Protein AF-0000000087183066 (afdb_homodimer)

Nearest PDB structures (foldseek):
  7ov3-assembly1_A  TM=9.290E-01  e=7.320E-11  Sus scrofa
  1qfc-assembly1_A  TM=9.193E-01  e=7.607E-10  Rattus norvegicus
  1qhw-assembly1_A  TM=8.938E-01  e=4.432E-10  Rattus norvegicus
  2bq8-assembly1_X  TM=8.825E-01  e=1.230E-09  Homo sapiens
  3tgh-assembly1_A  TM=9.010E-01  e=2.065E-08  Plasmodium falciparum 3D7

InterPro domains:
  IPR004843 Calcineurin-like, phosphoesterase domain [PF00149] (3-48)
  IPR029052 Metallo-dependent phosphatase-like [G3DSA:3.60.21.10] (1-125)
  IPR029052 Metallo-dependent phosphatase-like [SSF56300] (3-120)
  IPR051558 Metallophosphoesterase Purple Acid Phosphatase [PTHR10161] (2-122)

Solvent-accessible surface area (backbone atoms only — not comparable to full-atom values): 13945 Å² total; per-residue (Å²): 129,75,80,72,38,76,47,79,46,56,66,42,48,73,42,52,49,84,74,28,51,30,65,68,39,48,70,62,44,44,59,52,40,58,73,66,61,33,43,33,41,37,22,24,76,46,35,23,33,35,32,33,46,48,92,88,50,80,33,34,38,37,32,51,16,5,75,54,76,37,56,79,75,67,64,52,82,83,41,93,46,54,75,43,76,41,65,35,41,25,45,70,48,78,46,79,56,83,35,38,35,43,36,39,33,27,35,74,85,65,45,80,74,46,76,49,77,47,76,51,78,62,78,65,83,118,128,75,80,72,40,75,46,79,46,56,66,43,48,71,43,52,50,81,75,29,51,30,65,70,38,49,70,61,43,44,58,52,40,59,75,65,61,33,42,32,41,37,23,25,76,45,33,23,34,36,33,33,47,47,91,86,51,80,32,34,37,36,30,52,16,4,76,55,75,38,57,79,76,66,64,52,82,85,40,94,46,52,76,43,76,40,68,33,41,27,45,69,47,78,47,79,54,82,35,38,34,42,37,38,33,26,36,75,84,65,46,81,74,46,77,49,76,46,77,51,79,63,77,66,83,117

pLDDT: mean 84.06, std 14.86, range [28.38, 97.19]

Sequence (252 aa):
MANWKIVVGHHTVRSIGHHGDTTELVMQLLPLLEEHNVDMYINGHDHCLEHITSTSSNIQFLTSGGGSKAWKGNIGKFLDPVKFYYDGQGFMSVELKQAEAKIVFYDIFGKVLHNFDLSKEPYSNLMANWKIVVGHHTVRSIGHHGDTTELVMQLLPLLEEHNVDMYINGHDHCLEHITSTSSNIQFLTSGGGSKAWKGNIGKFLDPVKFYYDGQGFMSVELKQAEAKIVFYDIFGKVLHNFDLSKEPYSNL

Organism: NCBI:txid176857

Structure (mmCIF, N/CA/C/O backbone):
data_AF-0000000087183066-model_v1
#
loop_
_entity.id
_entity.type
_entity.pdbx_description
1 polymer 'Calcineurin-like phosphoesterase domain-containing protein'
#
loop_
_atom_site.group_PDB
_atom_site.id
_atom_site.type_symbol
_atom_site.label_atom_id
_atom_site.label_alt_id
_atom_site.label_comp_id
_atom_site.label_asym_id
_atom_site.label_entity_id
_atom_site.label_seq_id
_atom_site.pdbx_PDB_ins_code
_atom_site.Cartn_x
_atom_site.Cartn_y
_atom_site.Cartn_z
_atom_site.occupancy
_atom_site.B_iso_or_equiv
_atom_site.auth_seq_id
_atom_site.auth_comp_id
_atom_site.auth_asym_id
_atom_site.auth_atom_id
_atom_site.pdbx_PDB_model_num
ATOM 1 N N . MET A 1 1 ? 16.344 3.652 -14.555 1 53.81 1 MET A N 1
ATOM 2 C CA . MET A 1 1 ? 15.219 2.746 -14.367 1 53.81 1 MET A CA 1
ATOM 3 C C . MET A 1 1 ? 15.102 2.316 -12.914 1 53.81 1 MET A C 1
ATOM 5 O O . MET A 1 1 ? 16.109 2.244 -12.195 1 53.81 1 MET A O 1
ATOM 9 N N . ALA A 1 2 ? 13.906 2.299 -12.508 1 69.88 2 ALA A N 1
ATOM 10 C CA . ALA A 1 2 ? 13.742 1.916 -11.109 1 69.88 2 ALA A CA 1
ATOM 11 C C . ALA A 1 2 ? 14.117 0.454 -10.891 1 69.88 2 ALA A C 1
ATOM 13 O O . ALA A 1 2 ? 13.82 -0.402 -11.727 1 69.88 2 ALA A O 1
ATOM 14 N N . ASN A 1 3 ? 14.961 0.195 -9.898 1 83.12 3 ASN A N 1
ATOM 15 C CA . ASN A 1 3 ? 15.352 -1.175 -9.578 1 83.12 3 ASN A CA 1
ATOM 16 C C . ASN A 1 3 ? 14.133 -2.031 -9.227 1 83.12 3 ASN A C 1
ATOM 18 O O . ASN A 1 3 ? 14.055 -3.195 -9.625 1 83.12 3 ASN A O 1
ATOM 22 N N . TRP A 1 4 ? 13.18 -1.41 -8.586 1 93.56 4 TRP A N 1
ATOM 23 C CA . TRP A 1 4 ? 11.969 -2.107 -8.172 1 93.56 4 TRP A CA 1
ATOM 24 C C . TRP A 1 4 ? 10.727 -1.347 -8.609 1 93.56 4 TRP A C 1
ATOM 26 O O . TRP A 1 4 ? 10.609 -0.141 -8.383 1 93.56 4 TRP A O 1
ATOM 36 N N . LYS A 1 5 ? 9.883 -2.059 -9.312 1 94.94 5 LYS A N 1
ATOM 37 C CA . LYS A 1 5 ? 8.57 -1.536 -9.688 1 94.94 5 LYS A CA 1
ATOM 38 C C . LYS A 1 5 ? 7.457 -2.252 -8.938 1 94.94 5 LYS A C 1
ATOM 40 O O . LYS A 1 5 ? 7.242 -3.451 -9.125 1 94.94 5 LYS A O 1
ATOM 45 N N . ILE A 1 6 ? 6.758 -1.438 -8.109 1 95.94 6 ILE A N 1
ATOM 46 C CA . ILE A 1 6 ? 5.73 -2.002 -7.238 1 95.94 6 ILE A CA 1
ATOM 47 C C . ILE A 1 6 ? 4.41 -1.268 -7.461 1 95.94 6 ILE A C 1
ATOM 49 O O . ILE A 1 6 ? 4.375 -0.036 -7.508 1 95.94 6 ILE A O 1
ATOM 53 N N . VAL A 1 7 ? 3.381 -2.01 -7.695 1 95.19 7 VAL A N 1
ATOM 54 C CA . VAL A 1 7 ? 2.033 -1.457 -7.785 1 95.19 7 VAL A CA 1
ATOM 55 C C . VAL A 1 7 ? 1.205 -1.915 -6.586 1 95.19 7 VAL A C 1
ATOM 57 O O . VAL A 1 7 ? 1.199 -3.1 -6.242 1 95.19 7 VAL A O 1
ATOM 60 N N . VAL A 1 8 ? 0.563 -0.951 -5.914 1 93.69 8 VAL A N 1
ATOM 61 C CA . VAL A 1 8 ? -0.289 -1.25 -4.766 1 93.69 8 VAL A CA 1
ATOM 62 C C . VAL A 1 8 ? -1.74 -0.914 -5.098 1 93.69 8 VAL A C 1
ATOM 64 O O . VAL A 1 8 ? -2.041 0.196 -5.547 1 93.69 8 VAL A O 1
ATOM 67 N N . GLY A 1 9 ? -2.615 -1.835 -4.945 1 89.94 9 GLY A N 1
ATOM 68 C CA . GLY A 1 9 ? -4.039 -1.658 -5.18 1 89.94 9 GLY A CA 1
ATOM 69 C C . GLY A 1 9 ? -4.902 -2.279 -4.098 1 89.94 9 GLY A C 1
ATOM 70 O O . GLY A 1 9 ? -4.402 -2.998 -3.232 1 89.94 9 GLY A O 1
ATOM 71 N N . HIS A 1 10 ? -6.191 -1.966 -4.191 1 85.69 10 HIS A N 1
ATOM 72 C CA . HIS A 1 10 ? -7.109 -2.494 -3.188 1 85.69 10 HIS A CA 1
ATOM 73 C C . HIS A 1 10 ? -7.535 -3.918 -3.525 1 85.69 10 HIS A C 1
ATOM 75 O O . HIS A 1 10 ? -7.406 -4.824 -2.697 1 85.69 10 HIS A O 1
ATOM 81 N N . HIS A 1 11 ? -8 -4.098 -4.75 1 87.62 11 HIS A N 1
ATOM 82 C CA . HIS A 1 11 ? -8.531 -5.395 -5.156 1 87.62 11 HIS A CA 1
ATOM 83 C C . HIS A 1 11 ? -7.414 -6.324 -5.621 1 87.62 11 HIS A C 1
ATOM 85 O O . HIS A 1 11 ? -6.398 -5.867 -6.148 1 87.62 11 HIS A O 1
ATOM 91 N N . THR A 1 12 ? -7.742 -7.594 -5.465 1 89.31 12 THR A N 1
ATOM 92 C CA . THR A 1 12 ? -6.781 -8.594 -5.914 1 89.31 12 THR A CA 1
ATOM 93 C C . THR A 1 12 ? -6.863 -8.781 -7.426 1 89.31 12 THR A C 1
ATOM 95 O O . THR A 1 12 ? -7.953 -8.805 -7.996 1 89.31 12 THR A O 1
ATOM 98 N N . VAL A 1 13 ? -5.668 -8.852 -8.023 1 90.31 13 VAL A N 1
ATOM 99 C CA . VAL A 1 13 ? -5.648 -9.328 -9.398 1 90.31 13 VAL A CA 1
ATOM 100 C C . VAL A 1 13 ? -5.832 -10.844 -9.422 1 90.31 13 VAL A C 1
ATOM 102 O O . VAL A 1 13 ? -6.773 -11.359 -10.031 1 90.31 13 VAL A O 1
ATOM 105 N N . ARG A 1 14 ? -4.977 -11.5 -8.75 1 87.62 14 ARG A N 1
ATOM 106 C CA . ARG A 1 14 ? -5.051 -12.945 -8.555 1 87.62 14 ARG A CA 1
ATOM 107 C C . ARG A 1 14 ? -5.285 -13.297 -7.09 1 87.62 14 ARG A C 1
ATOM 109 O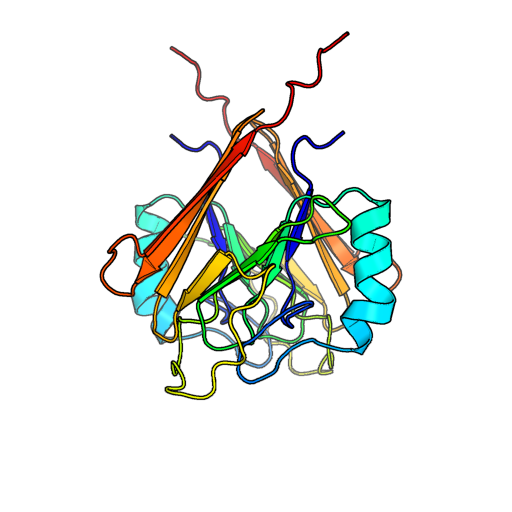 O . ARG A 1 14 ? -4.656 -12.719 -6.199 1 87.62 14 ARG A O 1
ATOM 116 N N . SER A 1 15 ? -6.164 -14.242 -6.867 1 87.06 15 SER A N 1
ATOM 117 C CA . SER A 1 15 ? -6.418 -14.695 -5.504 1 87.06 15 SER A CA 1
ATOM 118 C C . SER A 1 15 ? -7.141 -16.047 -5.496 1 87.06 15 SER A C 1
ATOM 120 O O . SER A 1 15 ? -7.984 -16.297 -6.355 1 87.06 15 SER A O 1
ATOM 122 N N . ILE A 1 16 ? -6.734 -16.828 -4.551 1 85 16 ILE A N 1
ATOM 123 C CA . ILE A 1 16 ? -7.492 -18.047 -4.344 1 85 16 ILE A CA 1
ATOM 124 C C . ILE A 1 16 ? -8.398 -17.906 -3.127 1 85 16 ILE A C 1
ATOM 126 O O . ILE A 1 16 ? -8.984 -18.875 -2.658 1 85 16 ILE A O 1
ATOM 130 N N . GLY A 1 17 ? -8.344 -16.734 -2.607 1 82.5 17 GLY A N 1
ATOM 131 C CA . GLY A 1 17 ? -9.211 -16.469 -1.474 1 82.5 17 GLY A CA 1
ATOM 132 C C . GLY A 1 17 ? -10.68 -16.375 -1.853 1 82.5 17 GLY A C 1
ATOM 133 O O . GLY A 1 17 ? -11.062 -16.766 -2.961 1 82.5 17 GLY A O 1
ATOM 134 N N . HIS A 1 18 ? -11.5 -15.898 -0.922 1 80 18 HIS A N 1
ATOM 135 C CA . HIS A 1 18 ? -12.953 -15.875 -1.051 1 80 18 HIS A CA 1
ATOM 136 C C . HIS A 1 18 ? -13.383 -15.094 -2.289 1 80 18 HIS A C 1
ATOM 138 O O . HIS A 1 18 ? -14.312 -15.5 -2.996 1 80 18 HIS A O 1
ATOM 144 N N . HIS A 1 19 ? -12.711 -14.031 -2.611 1 82.56 19 HIS A N 1
ATOM 145 C CA . HIS A 1 19 ? -13.109 -13.164 -3.711 1 82.56 19 HIS A CA 1
ATOM 146 C C . HIS A 1 19 ? -12.57 -13.664 -5.043 1 82.56 19 HIS A C 1
ATOM 148 O O . HIS A 1 19 ? -13.148 -13.391 -6.098 1 82.56 19 HIS A O 1
ATOM 154 N N . GLY A 1 20 ? -11.453 -14.375 -4.918 1 83.5 20 GLY A N 1
ATOM 155 C CA . GLY A 1 20 ? -10.852 -14.883 -6.141 1 83.5 20 GLY A CA 1
ATOM 156 C C . GLY A 1 20 ? -10.242 -13.789 -7 1 83.5 20 GLY A C 1
ATOM 157 O O . GLY A 1 20 ? -9.953 -12.695 -6.508 1 83.5 20 GLY A O 1
ATOM 158 N N . ASP A 1 21 ? -10.078 -14.156 -8.266 1 87.94 21 ASP A N 1
ATOM 159 C CA . ASP A 1 21 ? -9.516 -13.203 -9.219 1 87.94 21 ASP A CA 1
ATOM 160 C C . ASP A 1 21 ? -10.516 -12.078 -9.523 1 87.94 21 ASP A C 1
ATOM 162 O O . ASP A 1 21 ? -11.727 -12.312 -9.555 1 87.94 21 ASP A O 1
ATOM 166 N N . THR A 1 22 ? -9.984 -10.93 -9.695 1 90.5 22 THR A N 1
ATOM 167 C CA . THR A 1 22 ? -10.805 -9.852 -10.227 1 90.5 22 THR A CA 1
ATOM 168 C C . THR A 1 22 ? -10.711 -9.805 -11.75 1 90.5 22 THR A C 1
ATOM 170 O O . THR A 1 22 ? -9.719 -9.336 -12.305 1 90.5 22 THR A O 1
ATOM 173 N N . THR A 1 23 ? -11.766 -10.18 -12.352 1 91.19 23 THR A N 1
ATOM 174 C CA . THR A 1 23 ? -11.773 -10.414 -13.797 1 91.19 23 THR A CA 1
ATOM 175 C C . THR A 1 23 ? -11.344 -9.156 -14.547 1 91.19 23 THR A C 1
ATOM 177 O O . THR A 1 23 ? -10.539 -9.227 -15.477 1 91.19 23 THR A O 1
ATOM 180 N N . GLU A 1 24 ? -11.883 -8.031 -14.188 1 92.44 24 GLU A N 1
ATOM 181 C CA . GLU A 1 24 ? -11.562 -6.781 -14.867 1 92.44 24 GLU A CA 1
ATOM 182 C C . GLU A 1 24 ? -10.078 -6.445 -14.742 1 92.44 24 GLU A C 1
ATOM 184 O O . GLU A 1 24 ? -9.477 -5.926 -15.68 1 92.44 24 GLU A O 1
ATOM 189 N N . LEU A 1 25 ? -9.531 -6.746 -13.609 1 92.06 25 LEU A N 1
ATOM 190 C CA . LEU A 1 25 ? -8.117 -6.457 -13.398 1 92.06 25 LEU A CA 1
ATOM 191 C C . LEU A 1 25 ? -7.238 -7.438 -14.172 1 92.06 25 LEU A C 1
ATOM 193 O O . LEU A 1 25 ? -6.199 -7.055 -14.719 1 92.06 25 LEU A O 1
ATOM 197 N N . VAL A 1 26 ? -7.652 -8.625 -14.219 1 91.62 26 VAL A N 1
ATOM 198 C CA . VAL A 1 26 ? -6.918 -9.625 -14.984 1 91.62 26 VAL A CA 1
ATOM 199 C C . VAL A 1 26 ? -6.887 -9.227 -16.453 1 91.62 26 VAL A C 1
ATOM 201 O O . VAL A 1 26 ? -5.844 -9.328 -17.109 1 91.62 26 VAL A O 1
ATOM 204 N N . MET A 1 27 ? -7.938 -8.703 -16.922 1 93.25 27 MET A N 1
ATOM 205 C CA . MET A 1 27 ? -8.07 -8.414 -18.344 1 93.25 27 MET A CA 1
ATOM 206 C C . MET A 1 27 ? -7.406 -7.082 -18.703 1 93.25 27 MET A C 1
ATOM 208 O O . MET A 1 27 ? -6.809 -6.941 -19.766 1 93.25 27 MET A O 1
ATOM 212 N N . GLN A 1 28 ? -7.512 -6.16 -17.781 1 93.75 28 GLN A N 1
ATOM 213 C CA . GLN A 1 28 ? -7.137 -4.805 -18.172 1 93.75 28 GLN A CA 1
ATOM 214 C C . GLN A 1 28 ? -5.828 -4.387 -17.516 1 93.75 28 GLN A C 1
ATOM 216 O O . GLN A 1 28 ? -5.023 -3.676 -18.109 1 93.75 28 GLN A O 1
ATOM 221 N N . LEU A 1 29 ? -5.613 -4.844 -16.344 1 92.94 29 LEU A N 1
ATOM 222 C CA . LEU A 1 29 ? -4.461 -4.355 -15.594 1 92.94 29 LEU A CA 1
ATOM 223 C C . LEU A 1 29 ? -3.279 -5.309 -15.734 1 92.94 29 LEU A C 1
ATOM 225 O O . LEU A 1 29 ? -2.139 -4.867 -15.891 1 92.94 29 LEU A O 1
ATOM 229 N N . LEU A 1 30 ? -3.551 -6.578 -15.703 1 93.69 30 LEU A N 1
ATOM 230 C CA . LEU A 1 30 ? -2.48 -7.57 -15.703 1 93.69 30 LEU A CA 1
ATOM 231 C C . LEU A 1 30 ? -1.591 -7.41 -16.922 1 93.69 30 LEU A C 1
ATOM 233 O O . LEU A 1 30 ? -0.364 -7.375 -16.812 1 93.69 30 LEU A O 1
ATOM 237 N N . PRO A 1 31 ? -2.139 -7.258 -18.125 1 94.62 31 PRO A N 1
ATOM 238 C CA . PRO A 1 31 ? -1.274 -7.074 -19.297 1 94.62 31 PRO A CA 1
ATOM 239 C C . PRO A 1 31 ? -0.383 -5.84 -19.188 1 94.62 31 PRO A C 1
ATOM 241 O O . PRO A 1 31 ? 0.754 -5.852 -19.656 1 94.62 31 PRO A O 1
ATOM 244 N N . LEU A 1 32 ? -0.863 -4.797 -18.547 1 94.5 32 LEU A N 1
ATOM 245 C CA . LEU A 1 32 ? -0.08 -3.584 -18.359 1 94.5 32 LEU A CA 1
ATOM 246 C C . LEU A 1 32 ? 1.051 -3.82 -17.359 1 94.5 32 LEU A C 1
ATOM 248 O O . LEU A 1 32 ? 2.17 -3.342 -17.547 1 94.5 32 LEU A O 1
ATOM 252 N N . LEU A 1 33 ? 0.729 -4.52 -16.312 1 94.62 33 LEU A N 1
ATOM 253 C CA . LEU A 1 33 ? 1.752 -4.848 -15.328 1 94.62 33 LEU A CA 1
ATOM 254 C C . LEU A 1 33 ? 2.885 -5.645 -15.961 1 94.62 33 LEU A C 1
ATOM 256 O O . LEU A 1 33 ? 4.059 -5.387 -15.688 1 94.62 33 LEU A O 1
ATOM 260 N N . GLU A 1 34 ? 2.525 -6.578 -16.797 1 93.25 34 GLU A N 1
ATOM 261 C CA . GLU A 1 34 ? 3.51 -7.422 -17.469 1 93.25 34 GLU A CA 1
ATOM 262 C C . GLU A 1 34 ? 4.336 -6.621 -18.469 1 93.25 34 GLU A C 1
ATOM 264 O O . GLU A 1 34 ? 5.559 -6.75 -18.531 1 93.25 34 GLU A O 1
ATOM 269 N N . GLU A 1 35 ? 3.682 -5.816 -19.219 1 93.69 35 GLU A N 1
ATOM 270 C CA . GLU A 1 35 ? 4.344 -4.996 -20.219 1 93.69 35 GLU A CA 1
ATOM 271 C C . GLU A 1 35 ? 5.379 -4.07 -19.594 1 93.69 35 GLU A C 1
ATOM 273 O O . GLU A 1 35 ? 6.43 -3.811 -20.188 1 93.69 35 GLU A O 1
ATOM 278 N N . HIS A 1 36 ? 5.102 -3.643 -18.406 1 94.31 36 HIS A N 1
ATOM 279 C CA . HIS A 1 36 ? 5.98 -2.66 -17.781 1 94.31 36 HIS A CA 1
ATOM 280 C C . HIS A 1 36 ? 6.902 -3.316 -16.766 1 94.31 36 HIS A C 1
ATOM 282 O O . HIS A 1 36 ? 7.555 -2.627 -15.977 1 94.31 36 HIS A O 1
ATOM 288 N N . ASN A 1 37 ? 6.938 -4.605 -16.734 1 93.12 37 ASN A N 1
ATOM 289 C CA . ASN A 1 37 ? 7.859 -5.398 -15.93 1 93.12 37 ASN A CA 1
ATOM 290 C C . ASN A 1 37 ? 7.723 -5.074 -14.445 1 93.12 37 ASN A C 1
ATOM 292 O O . ASN A 1 37 ? 8.727 -4.871 -13.75 1 93.12 37 ASN A O 1
ATOM 296 N N . VAL A 1 38 ? 6.52 -4.984 -14.023 1 94.31 38 VAL A N 1
ATOM 297 C CA . VAL A 1 38 ? 6.25 -4.789 -12.602 1 94.31 38 VAL A CA 1
ATOM 298 C C . VAL A 1 38 ? 6.738 -6.004 -11.812 1 94.31 38 VAL A C 1
ATOM 300 O O . VAL A 1 38 ? 6.531 -7.145 -12.227 1 94.31 38 VAL A O 1
ATOM 303 N N . ASP A 1 39 ? 7.391 -5.684 -10.68 1 94.81 39 ASP A N 1
ATOM 304 C CA . ASP A 1 39 ? 7.953 -6.766 -9.875 1 94.81 39 ASP A CA 1
ATOM 305 C C . ASP A 1 39 ? 6.91 -7.344 -8.93 1 94.81 39 ASP A C 1
ATOM 307 O O . ASP A 1 39 ? 6.852 -8.562 -8.727 1 94.81 39 ASP A O 1
ATOM 311 N N . MET A 1 40 ? 6.141 -6.461 -8.336 1 95.88 40 MET A N 1
ATOM 312 C CA . MET A 1 40 ? 5.188 -6.895 -7.32 1 95.88 40 MET A CA 1
ATOM 313 C C . MET A 1 40 ? 3.875 -6.129 -7.445 1 95.88 40 MET A C 1
ATOM 315 O O . MET A 1 40 ? 3.877 -4.918 -7.68 1 95.88 40 MET A O 1
ATOM 319 N N . TYR A 1 41 ? 2.811 -6.816 -7.34 1 95.69 41 TYR A N 1
ATOM 320 C CA . TYR A 1 41 ? 1.49 -6.246 -7.102 1 95.69 41 TYR A CA 1
ATOM 321 C C . TYR A 1 41 ? 1.002 -6.566 -5.695 1 95.69 41 TYR A C 1
ATOM 323 O O . TYR A 1 41 ? 0.744 -7.73 -5.371 1 95.69 41 TYR A O 1
ATOM 331 N N . ILE A 1 42 ? 0.867 -5.527 -4.875 1 94.62 42 ILE A N 1
ATOM 332 C CA . ILE A 1 42 ? 0.481 -5.688 -3.477 1 94.62 42 ILE A CA 1
ATOM 333 C C . ILE A 1 42 ? -0.951 -5.199 -3.275 1 94.62 42 ILE A C 1
ATOM 335 O O . ILE A 1 42 ? -1.336 -4.156 -3.807 1 94.62 42 ILE A O 1
ATOM 339 N N . ASN A 1 43 ? -1.663 -6.043 -2.561 1 91.06 43 ASN A N 1
ATOM 340 C CA . ASN A 1 43 ? -3.064 -5.688 -2.361 1 91.06 43 ASN A CA 1
ATOM 341 C C . ASN A 1 43 ? -3.58 -6.184 -1.013 1 91.06 43 ASN A C 1
ATOM 343 O O . ASN A 1 43 ? -2.859 -6.859 -0.277 1 91.06 43 ASN A O 1
ATOM 347 N N . GLY A 1 44 ? -4.824 -5.887 -0.631 1 81.94 44 GLY A N 1
ATOM 348 C CA . GLY A 1 44 ? -5.43 -6.328 0.616 1 81.94 44 GLY A CA 1
ATOM 349 C C . GLY A 1 44 ? -6.77 -7.012 0.422 1 81.94 44 GLY A C 1
ATOM 350 O O . GLY A 1 44 ? -6.961 -8.148 0.854 1 81.94 44 GLY A O 1
ATOM 351 N N . HIS A 1 45 ? -7.797 -6.363 0.216 1 74.31 45 HIS A N 1
ATOM 352 C CA . HIS A 1 45 ? -9.211 -6.609 -0.026 1 74.31 45 HIS A CA 1
ATOM 353 C C . HIS A 1 45 ? -9.625 -7.992 0.466 1 74.31 45 HIS A C 1
ATOM 355 O O . HIS A 1 45 ? -10.633 -8.133 1.162 1 74.31 45 HIS A O 1
ATOM 361 N N . ASP A 1 46 ? -8.875 -9.047 0.068 1 77.69 46 ASP A N 1
ATOM 362 C CA . ASP A 1 46 ? -9.188 -10.375 0.585 1 77.69 46 ASP A CA 1
ATOM 363 C C . ASP A 1 46 ? -8.688 -10.539 2.02 1 77.69 46 ASP A C 1
ATOM 365 O O . ASP A 1 46 ? -7.586 -10.102 2.352 1 77.69 46 ASP A O 1
ATOM 369 N N . HIS A 1 47 ? -9.336 -11.008 2.785 1 79.88 47 HIS A N 1
ATOM 370 C CA . HIS A 1 47 ? -9.055 -11.109 4.211 1 79.88 47 HIS A CA 1
ATOM 371 C C . HIS A 1 47 ? -8.141 -12.297 4.508 1 79.88 47 HIS A C 1
ATOM 373 O O . HIS A 1 47 ? -8.477 -13.148 5.328 1 79.88 47 HIS A O 1
ATOM 379 N N . CYS A 1 48 ? -7.078 -12.391 3.783 1 85.12 48 CYS A N 1
ATOM 380 C CA . CYS A 1 48 ? -6.074 -13.438 3.963 1 85.12 48 CYS A CA 1
ATOM 381 C C . CYS A 1 48 ? -4.684 -12.922 3.625 1 85.12 48 CYS A C 1
ATOM 383 O O . CYS A 1 48 ? -4.523 -11.766 3.23 1 85.12 48 CYS A O 1
ATOM 385 N N . LEU A 1 49 ? -3.707 -13.734 3.9 1 91.25 49 LEU A N 1
ATOM 386 C CA . LEU A 1 49 ? -2.355 -13.555 3.383 1 91.25 49 LEU A CA 1
ATOM 387 C C . LEU A 1 49 ? -2.062 -14.539 2.26 1 91.25 49 LEU A C 1
ATOM 389 O O . LEU A 1 49 ? -2.346 -15.734 2.389 1 91.25 49 LEU A O 1
ATOM 393 N N . GLU A 1 50 ? -1.564 -13.969 1.212 1 92.69 50 GLU A N 1
ATOM 394 C CA . GLU A 1 50 ? -1.385 -14.836 0.051 1 92.69 50 GLU A CA 1
ATOM 395 C C . GLU A 1 50 ? -0.2 -14.383 -0.797 1 92.69 50 GLU A C 1
ATOM 397 O O . GLU A 1 50 ? 0.044 -13.18 -0.942 1 92.69 50 GLU A O 1
ATOM 402 N N . HIS A 1 51 ? 0.494 -15.367 -1.292 1 94.62 51 HIS A N 1
ATOM 403 C CA . HIS A 1 51 ? 1.557 -15.164 -2.271 1 94.62 51 HIS A CA 1
ATOM 404 C C . HIS A 1 51 ? 1.347 -16.047 -3.498 1 94.62 51 HIS A C 1
ATOM 406 O O . HIS A 1 51 ? 1.401 -17.281 -3.402 1 94.62 51 HIS A O 1
ATOM 412 N N . ILE A 1 52 ? 1.053 -15.398 -4.594 1 92.5 52 ILE A N 1
ATOM 413 C CA . ILE A 1 52 ? 0.893 -16.094 -5.863 1 92.5 52 ILE A CA 1
ATOM 414 C C . ILE A 1 52 ? 1.944 -15.609 -6.855 1 92.5 52 ILE A C 1
ATOM 416 O O . ILE A 1 52 ? 2.178 -14.406 -6.98 1 92.5 52 ILE A O 1
ATOM 420 N N . THR A 1 53 ? 2.607 -16.516 -7.465 1 90.44 53 THR A N 1
ATOM 421 C CA . THR A 1 53 ? 3.537 -16.156 -8.531 1 90.44 53 THR A CA 1
ATOM 422 C C . THR A 1 53 ? 2.891 -16.344 -9.898 1 90.44 53 THR A C 1
ATOM 424 O O . THR A 1 53 ? 1.888 -17.047 -10.023 1 90.44 53 THR A O 1
ATOM 427 N N . SER A 1 54 ? 3.346 -15.594 -10.812 1 80.94 54 SER A N 1
ATOM 428 C CA . SER A 1 54 ? 2.855 -15.75 -12.172 1 80.94 54 SER A CA 1
ATOM 429 C C . SER A 1 54 ? 3.623 -16.844 -12.914 1 80.94 54 SER A C 1
ATOM 431 O O . SER A 1 54 ? 4.809 -17.062 -12.656 1 80.94 54 SER A O 1
ATOM 433 N N . THR A 1 55 ? 2.865 -17.516 -13.727 1 75.81 55 THR A N 1
ATOM 434 C CA . THR A 1 55 ? 3.506 -18.531 -14.547 1 75.81 55 THR A CA 1
ATOM 435 C C . THR A 1 55 ? 3.996 -17.938 -15.859 1 75.81 55 THR A C 1
ATOM 437 O O . THR A 1 55 ? 4.82 -18.531 -16.547 1 75.81 55 THR A O 1
ATOM 440 N N . SER A 1 56 ? 3.564 -16.797 -16.203 1 76.94 56 SER A N 1
ATOM 441 C CA . SER A 1 56 ? 3.854 -16.234 -17.516 1 76.94 56 SER A CA 1
ATOM 442 C C . SER A 1 56 ? 4.695 -14.969 -17.406 1 76.94 56 SER A C 1
ATOM 444 O O . SER A 1 56 ? 5.121 -14.406 -18.422 1 76.94 56 SER A O 1
ATOM 446 N N . SER A 1 57 ? 4.863 -14.531 -16.188 1 82.31 57 SER A N 1
ATOM 447 C CA . SER A 1 57 ? 5.648 -13.32 -15.953 1 82.31 57 SER A CA 1
ATOM 448 C C . SER A 1 57 ? 6.406 -13.398 -14.633 1 82.31 57 SER A C 1
ATOM 450 O O . SER A 1 57 ? 6.367 -14.422 -13.953 1 82.31 57 SER A O 1
ATOM 452 N N . ASN A 1 58 ? 7.156 -12.391 -14.344 1 87.31 58 ASN A N 1
ATOM 453 C CA . ASN A 1 58 ? 7.953 -12.367 -13.117 1 87.31 58 ASN A CA 1
ATOM 454 C C . ASN A 1 58 ? 7.23 -11.633 -12 1 87.31 58 ASN A C 1
ATOM 456 O O . ASN A 1 58 ? 7.793 -11.43 -10.914 1 87.31 58 ASN A O 1
ATOM 460 N N . ILE A 1 59 ? 5.996 -11.352 -12.219 1 92.75 59 ILE A N 1
ATOM 461 C CA . ILE A 1 59 ? 5.281 -10.555 -11.234 1 92.75 59 ILE A CA 1
ATOM 462 C C . ILE A 1 59 ? 4.938 -11.414 -10.016 1 92.75 59 ILE A C 1
ATOM 464 O O . ILE A 1 59 ? 4.516 -12.562 -10.164 1 92.75 59 ILE A O 1
ATOM 468 N N . GLN A 1 60 ? 5.16 -10.883 -8.859 1 94.19 60 GLN A N 1
ATOM 469 C CA . GLN A 1 60 ? 4.684 -11.469 -7.609 1 94.19 60 GLN A CA 1
ATOM 470 C C . GLN A 1 60 ? 3.391 -10.805 -7.148 1 94.19 60 GLN A C 1
ATOM 472 O O . GLN A 1 60 ? 3.326 -9.578 -7.023 1 94.19 60 GLN A O 1
ATOM 477 N N . PHE A 1 61 ? 2.377 -11.617 -6.922 1 94.38 61 PHE A N 1
ATOM 478 C CA . PHE A 1 61 ? 1.126 -11.133 -6.352 1 94.38 61 PHE A CA 1
ATOM 479 C C . PHE A 1 61 ? 1.082 -11.375 -4.848 1 94.38 61 PHE A C 1
ATOM 481 O O . PHE A 1 61 ? 1.053 -12.523 -4.398 1 94.38 61 PHE A O 1
ATOM 488 N N . LEU A 1 62 ? 1.063 -10.273 -4.098 1 94.81 62 LEU A N 1
ATOM 489 C CA . LEU A 1 62 ? 1.141 -10.336 -2.645 1 94.81 62 LEU A CA 1
ATOM 490 C C . LEU A 1 62 ? -0.103 -9.727 -2.004 1 94.81 62 LEU A C 1
ATOM 492 O O . LEU A 1 62 ? -0.403 -8.555 -2.217 1 94.81 62 LEU A O 1
ATOM 496 N N . THR A 1 63 ? -0.833 -10.547 -1.268 1 91.88 63 THR A N 1
ATOM 497 C CA . THR A 1 63 ? -2.025 -10.078 -0.569 1 91.88 63 THR A CA 1
ATOM 498 C C . THR A 1 63 ? -1.781 -10.016 0.936 1 91.88 63 THR A C 1
ATOM 500 O O . THR A 1 63 ? -1.38 -11.016 1.545 1 91.88 63 THR A O 1
ATOM 503 N N . SER A 1 64 ? -1.934 -8.875 1.466 1 90.94 64 SER A N 1
ATOM 504 C CA . SER A 1 64 ? -1.93 -8.688 2.912 1 90.94 64 SER A CA 1
ATOM 505 C C . SER A 1 64 ? -3.26 -8.117 3.398 1 90.94 64 SER A C 1
ATOM 507 O O . SER A 1 64 ? -3.385 -6.914 3.619 1 90.94 64 SER A O 1
ATOM 509 N N . GLY A 1 65 ? -4.266 -8.938 3.607 1 74.62 65 GLY A N 1
ATOM 510 C CA . GLY A 1 65 ? -5.586 -8.523 4.062 1 74.62 65 GLY A CA 1
ATOM 511 C C . GLY A 1 65 ? -5.965 -9.117 5.402 1 74.62 65 GLY A C 1
ATOM 512 O O . GLY A 1 65 ? -7.141 -9.109 5.781 1 74.62 65 GLY A O 1
ATOM 513 N N . GLY A 1 66 ? -5.031 -9.57 6.121 1 67.06 66 GLY A N 1
ATOM 514 C CA . GLY A 1 66 ? -5.316 -10.305 7.344 1 67.06 66 GLY A CA 1
ATOM 515 C C . GLY A 1 66 ? -5.469 -9.406 8.555 1 67.06 66 GLY A C 1
ATOM 516 O O . GLY A 1 66 ? -5.34 -9.859 9.695 1 67.06 66 GLY A O 1
ATOM 517 N N . GLY A 1 67 ? -5.59 -8.109 8.336 1 59.16 67 GLY A N 1
ATOM 518 C CA . GLY A 1 67 ? -5.742 -7.219 9.477 1 59.16 67 GLY A CA 1
ATOM 519 C C . GLY A 1 67 ? -7.133 -7.25 10.078 1 59.16 67 GLY A C 1
ATOM 520 O O . GLY A 1 67 ? -7.34 -6.781 11.203 1 59.16 67 GLY A O 1
ATOM 521 N N . SER A 1 68 ? -8.039 -7.594 9.281 1 62.25 68 SER A N 1
ATOM 522 C CA . SER A 1 68 ? -9.398 -7.656 9.828 1 62.25 68 SER A CA 1
ATOM 523 C C . SER A 1 68 ? -9.828 -9.094 10.086 1 62.25 68 SER A C 1
ATOM 525 O O . SER A 1 68 ? -8.984 -9.984 10.203 1 62.25 68 SER A O 1
ATOM 527 N N . LYS A 1 69 ? -11.352 -9.422 9.703 1 53.81 69 LYS A N 1
ATOM 528 C CA . LYS A 1 69 ? -11.977 -10.719 9.93 1 53.81 69 LYS A CA 1
ATOM 529 C C . LYS A 1 69 ? -11.406 -11.781 8.992 1 53.81 69 LYS A C 1
ATOM 531 O O . LYS A 1 69 ? -11.328 -11.562 7.785 1 53.81 69 LYS A O 1
ATOM 536 N N . ALA A 1 70 ? -10.445 -12.523 9.531 1 54.78 70 ALA A N 1
ATOM 537 C CA . ALA A 1 70 ? -9.977 -13.664 8.742 1 54.78 70 ALA A CA 1
ATOM 538 C C . ALA A 1 70 ? -11.094 -14.688 8.547 1 54.78 70 ALA A C 1
ATOM 540 O O . ALA A 1 70 ? -11.836 -14.992 9.484 1 54.78 70 ALA A O 1
ATOM 541 N N . TRP A 1 71 ? -11.633 -14.781 7.336 1 54.88 71 TRP A N 1
ATOM 542 C CA . TRP A 1 71 ? -12.68 -15.758 7.074 1 54.88 71 TRP A CA 1
ATOM 543 C C . TRP A 1 71 ? -12.117 -17.172 7.09 1 54.88 71 TRP A C 1
ATOM 545 O O . TRP A 1 71 ? -10.969 -17.391 6.711 1 54.88 71 TRP A O 1
ATOM 555 N N . LYS A 1 72 ? -12.5 -17.875 7.938 1 50.03 72 LYS A N 1
ATOM 556 C CA . LYS A 1 72 ? -12.297 -19.312 7.992 1 50.03 72 LYS A CA 1
ATOM 557 C C . LYS A 1 72 ? -12.945 -20 6.797 1 50.03 72 LYS A C 1
ATOM 559 O O . LYS A 1 72 ? -14.102 -19.75 6.473 1 50.03 72 LYS A O 1
ATOM 564 N N . GLY A 1 73 ? -12.273 -20.531 5.863 1 55.69 73 GLY A N 1
ATOM 565 C CA . GLY A 1 73 ? -12.727 -21.781 5.25 1 55.69 73 GLY A CA 1
ATOM 566 C C . GLY A 1 73 ? -12.5 -21.812 3.75 1 55.69 73 GLY A C 1
ATOM 567 O O . GLY A 1 73 ? -12.258 -22.891 3.182 1 55.69 73 GLY A O 1
ATOM 568 N N . ASN A 1 74 ? -13.164 -20.906 2.994 1 50.44 74 ASN A N 1
ATOM 569 C CA . ASN A 1 74 ? -13.297 -21.328 1.602 1 50.44 74 ASN A CA 1
ATOM 570 C C . ASN A 1 74 ? -12.016 -21.062 0.816 1 50.44 74 ASN A C 1
ATOM 572 O O . ASN A 1 74 ? -11.703 -19.906 0.507 1 50.44 74 ASN A O 1
ATOM 576 N N . ILE A 1 75 ? -11.125 -22.016 0.855 1 58.47 75 ILE A N 1
ATOM 577 C CA . ILE A 1 75 ? -9.852 -21.938 0.155 1 58.47 75 ILE A CA 1
ATOM 578 C C . ILE A 1 75 ? -9.938 -22.734 -1.152 1 58.47 75 ILE A C 1
ATOM 580 O O . ILE A 1 75 ? -10.43 -23.859 -1.174 1 58.47 75 ILE A O 1
ATOM 584 N N . GLY A 1 76 ? -9.812 -21.922 -2.207 1 56.09 76 GLY A N 1
ATOM 585 C CA . GLY A 1 76 ? -9.688 -22.641 -3.461 1 56.09 76 GLY A CA 1
ATOM 586 C C . GLY A 1 76 ? -8.484 -23.578 -3.494 1 56.09 76 GLY A C 1
ATOM 587 O O . GLY A 1 76 ? -7.758 -23.688 -2.508 1 56.09 76 GLY A O 1
ATOM 588 N N . LYS A 1 77 ? -8.492 -24.438 -4.504 1 56.84 77 LYS A N 1
ATOM 589 C CA . LYS A 1 77 ? -7.406 -25.391 -4.672 1 56.84 77 LYS A CA 1
ATOM 590 C C . LYS A 1 77 ? -6.055 -24.688 -4.793 1 56.84 77 LYS A C 1
ATOM 592 O O . LYS A 1 77 ? -5.941 -23.672 -5.469 1 56.84 77 LYS A O 1
ATOM 597 N N . PHE A 1 78 ? -5.059 -25.125 -3.857 1 59.31 78 PHE A N 1
ATOM 598 C CA . PHE A 1 78 ? -3.678 -24.656 -3.904 1 59.31 78 PHE A CA 1
ATOM 599 C C . PHE A 1 78 ? -2.965 -25.172 -5.141 1 59.31 78 PHE A C 1
ATOM 601 O O . PHE A 1 78 ? -2.645 -26.359 -5.223 1 59.31 78 PHE A O 1
ATOM 608 N N . LEU A 1 79 ? -3.34 -24.719 -6.246 1 57.69 79 LEU A N 1
ATOM 609 C CA . LEU A 1 79 ? -2.537 -25.141 -7.387 1 57.69 79 LEU A CA 1
ATOM 610 C C . LEU A 1 79 ? -1.458 -24.125 -7.703 1 57.69 79 LEU A C 1
ATOM 612 O O . LEU A 1 79 ? -1.581 -22.953 -7.332 1 57.69 79 LEU A O 1
ATOM 616 N N . ASP A 1 80 ? -0.329 -24.75 -8.156 1 64.31 80 ASP A N 1
ATOM 617 C CA . ASP A 1 80 ? 0.538 -23.812 -8.875 1 64.31 80 ASP A CA 1
ATOM 618 C C . ASP A 1 80 ? -0.28 -22.844 -9.727 1 64.31 80 ASP A C 1
ATOM 620 O O . ASP A 1 80 ? -1.294 -23.234 -10.312 1 64.31 80 ASP A O 1
ATOM 624 N N . PRO A 1 81 ? -0.023 -21.641 -9.188 1 77.12 81 PRO A N 1
ATOM 625 C CA . PRO A 1 81 ? 1.13 -20.812 -8.828 1 77.12 81 PRO A CA 1
ATOM 626 C C . PRO A 1 81 ? 0.992 -20.172 -7.441 1 77.12 81 PRO A C 1
ATOM 628 O O . PRO A 1 81 ? 1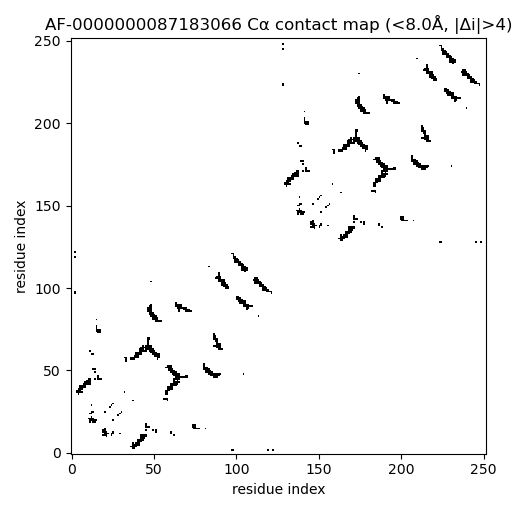.709 -19.234 -7.117 1 77.12 81 PRO A O 1
ATOM 631 N N . VAL A 1 82 ? 0.24 -20.906 -6.609 1 84 82 VAL A N 1
ATOM 632 C CA . VAL A 1 82 ? 0.09 -20.359 -5.262 1 84 82 VAL A CA 1
ATOM 633 C C . VAL A 1 82 ? 1.257 -20.812 -4.387 1 84 82 VAL A C 1
ATOM 635 O O . VAL A 1 82 ? 1.446 -22.016 -4.168 1 84 82 VAL A O 1
ATOM 638 N N . LYS A 1 83 ? 2.014 -19.875 -3.824 1 90.06 83 LYS A N 1
ATOM 639 C CA . LYS A 1 83 ? 3.197 -20.172 -3.025 1 90.06 83 LYS A CA 1
ATOM 640 C C . LYS A 1 83 ? 2.879 -20.141 -1.533 1 90.06 83 LYS A C 1
ATOM 642 O O . LYS A 1 83 ? 3.604 -20.719 -0.721 1 90.06 83 LYS A O 1
ATOM 647 N N . PHE A 1 84 ? 1.911 -19.484 -1.231 1 92.06 84 PHE A N 1
ATOM 648 C CA . PHE A 1 84 ? 1.585 -19.312 0.179 1 92.06 84 PHE A CA 1
ATOM 649 C C . PHE A 1 84 ? 0.155 -18.812 0.348 1 92.06 84 PHE A C 1
ATOM 651 O O . PHE A 1 84 ? -0.304 -17.969 -0.413 1 92.06 84 PHE A O 1
ATOM 658 N N . TYR A 1 85 ? -0.521 -19.359 1.323 1 90.44 85 TYR A N 1
ATOM 659 C CA . TYR A 1 85 ? -1.86 -18.938 1.707 1 90.44 85 TYR A CA 1
ATOM 660 C C . TYR A 1 85 ? -2.078 -19.094 3.205 1 90.44 85 TYR A C 1
ATOM 662 O O . TYR A 1 85 ? -1.713 -20.125 3.781 1 90.44 85 TYR A O 1
ATOM 670 N N . TYR A 1 86 ? -2.643 -18.109 3.795 1 88.94 86 TYR A N 1
ATOM 671 C CA . TYR A 1 86 ? -2.936 -18.125 5.223 1 88.94 86 TYR A CA 1
ATOM 672 C C . TYR A 1 86 ? -4.242 -17.406 5.523 1 88.94 86 TYR A C 1
ATOM 674 O O . TYR A 1 86 ? -4.371 -16.203 5.258 1 88.94 86 TYR A O 1
ATOM 682 N N . ASP A 1 87 ? -5.156 -18.141 6.078 1 86.44 87 ASP A N 1
ATOM 683 C CA . ASP A 1 87 ? -6.473 -17.609 6.43 1 86.44 87 ASP A CA 1
ATOM 684 C C . ASP A 1 87 ? -6.512 -17.156 7.891 1 86.44 87 ASP A C 1
ATOM 686 O O . ASP A 1 87 ? -7.148 -17.797 8.727 1 86.44 87 ASP A O 1
ATOM 690 N N . GLY A 1 88 ? -5.91 -16.125 8.211 1 84.69 88 GLY A N 1
ATOM 691 C CA . GLY A 1 88 ? -5.82 -15.547 9.547 1 84.69 88 GLY A CA 1
ATOM 692 C C . GLY A 1 88 ? -5.305 -14.117 9.539 1 84.69 88 GLY A C 1
ATOM 693 O O . GLY A 1 88 ? -4.953 -13.586 8.484 1 84.69 88 GLY A O 1
ATOM 694 N N . GLN A 1 89 ? -5.328 -13.586 10.719 1 87.31 89 GLN A N 1
ATOM 695 C CA . GLN A 1 89 ? -4.852 -12.219 10.859 1 87.31 89 GLN A CA 1
ATOM 696 C C . GLN A 1 89 ? -3.33 -12.156 10.789 1 87.31 89 GLN A C 1
ATOM 698 O O . GLN A 1 89 ? -2.643 -13.023 11.328 1 87.31 89 GLN A O 1
ATOM 703 N N . GLY A 1 90 ? -2.844 -11.172 10.062 1 91.19 90 GLY A N 1
ATOM 704 C CA . GLY A 1 90 ? -1.408 -10.992 9.922 1 91.19 90 GLY A CA 1
ATOM 705 C C . GLY A 1 90 ? -1.037 -9.781 9.094 1 91.19 90 GLY A C 1
ATOM 706 O O . GLY A 1 90 ? -1.867 -8.891 8.875 1 91.19 90 GLY A O 1
ATOM 707 N N . PHE A 1 91 ? 0.271 -9.719 8.805 1 92.75 91 PHE A N 1
ATOM 708 C CA . PHE A 1 91 ? 0.792 -8.602 8.023 1 92.75 91 PHE A CA 1
ATOM 709 C C . PHE A 1 91 ? 2.031 -9.023 7.238 1 92.75 91 PHE A C 1
ATOM 711 O O . PHE A 1 91 ? 2.475 -10.164 7.34 1 92.75 91 PHE A O 1
ATOM 718 N N . MET A 1 92 ? 2.447 -8.094 6.363 1 95.56 92 MET A N 1
ATOM 719 C CA . MET A 1 92 ? 3.604 -8.367 5.516 1 95.56 92 MET A CA 1
ATOM 720 C C . MET A 1 92 ? 4.641 -7.254 5.633 1 95.56 92 MET A C 1
ATOM 722 O O . MET A 1 92 ? 4.285 -6.082 5.762 1 95.56 92 MET A O 1
ATOM 726 N N . SER A 1 93 ? 5.891 -7.66 5.621 1 95.88 93 SER A N 1
ATOM 727 C CA . SER A 1 93 ? 6.977 -6.688 5.52 1 95.88 93 SER A CA 1
ATOM 728 C C . SER A 1 93 ? 7.754 -6.863 4.219 1 95.88 93 SER A C 1
ATOM 730 O O . SER A 1 93 ? 7.91 -7.98 3.727 1 95.88 93 SER A O 1
ATOM 732 N N . VAL A 1 94 ? 8.188 -5.719 3.699 1 95.62 94 VAL A N 1
ATOM 733 C CA . VAL A 1 94 ? 9.016 -5.695 2.5 1 95.62 94 VAL A CA 1
ATOM 734 C C . VAL A 1 94 ? 10.273 -4.863 2.754 1 95.62 94 VAL A C 1
ATOM 736 O O . VAL A 1 94 ? 10.18 -3.691 3.131 1 95.62 94 VAL A O 1
ATOM 739 N N . GLU A 1 95 ? 11.414 -5.492 2.564 1 95.5 95 GLU A N 1
ATOM 740 C CA . GLU A 1 95 ? 12.695 -4.793 2.617 1 95.5 95 GLU A CA 1
ATOM 741 C C . GLU A 1 95 ? 13.344 -4.734 1.24 1 95.5 95 GLU A C 1
ATOM 743 O O . GLU A 1 95 ? 13.578 -5.77 0.612 1 95.5 95 GLU A O 1
ATOM 748 N N . LEU A 1 96 ? 13.625 -3.529 0.834 1 93.25 96 LEU A N 1
ATOM 749 C CA . LEU A 1 96 ? 14.203 -3.35 -0.492 1 93.25 96 LEU A CA 1
ATOM 750 C C . LEU A 1 96 ? 15.617 -2.787 -0.396 1 93.25 96 LEU A C 1
ATOM 752 O O . LEU A 1 96 ? 15.852 -1.793 0.295 1 93.25 96 LEU A O 1
ATOM 756 N N . LYS A 1 97 ? 16.5 -3.465 -0.996 1 89.94 97 LYS A N 1
ATOM 757 C CA . LYS A 1 97 ? 17.844 -2.971 -1.296 1 89.94 97 LYS A CA 1
ATOM 758 C C . LYS A 1 97 ? 18.047 -2.801 -2.799 1 89.94 97 LYS A C 1
ATOM 760 O O . LYS A 1 97 ? 17.109 -2.977 -3.58 1 89.94 97 LYS A O 1
ATOM 765 N N . GLN A 1 98 ? 19.219 -2.373 -3.127 1 86.44 98 GLN A N 1
ATOM 766 C CA . GLN A 1 98 ? 19.453 -2.082 -4.539 1 86.44 98 GLN A CA 1
ATOM 767 C C . GLN A 1 98 ? 19.172 -3.307 -5.406 1 86.44 98 GLN A C 1
ATOM 769 O O . GLN A 1 98 ? 18.531 -3.199 -6.453 1 86.44 98 GLN A O 1
ATOM 774 N N . ALA A 1 99 ? 19.609 -4.465 -4.953 1 90 99 ALA A N 1
ATOM 775 C CA . ALA A 1 99 ? 19.484 -5.633 -5.824 1 90 99 ALA A CA 1
ATOM 776 C C . ALA A 1 99 ? 18.719 -6.758 -5.125 1 90 99 ALA A C 1
ATOM 778 O O . ALA A 1 99 ? 18.625 -7.867 -5.656 1 90 99 ALA A O 1
ATOM 779 N N . GLU A 1 100 ? 18.188 -6.441 -3.967 1 93 100 GLU A N 1
ATOM 780 C CA . GLU A 1 100 ? 17.531 -7.504 -3.211 1 93 100 GLU A CA 1
ATOM 781 C C . GLU A 1 100 ? 16.219 -7.016 -2.584 1 93 100 GLU A C 1
ATOM 783 O O . GLU A 1 100 ? 16.156 -5.883 -2.102 1 93 100 GLU A O 1
ATOM 788 N N . ALA A 1 101 ? 15.273 -7.918 -2.641 1 94.19 101 ALA A N 1
ATOM 789 C CA . ALA A 1 101 ? 14.016 -7.695 -1.922 1 94.19 101 ALA A CA 1
ATOM 790 C C . ALA A 1 101 ? 13.695 -8.875 -1.013 1 94.19 101 ALA A C 1
ATOM 792 O O . ALA A 1 101 ? 13.773 -10.031 -1.435 1 94.19 101 ALA A O 1
ATOM 793 N N . LYS A 1 102 ? 13.414 -8.523 0.226 1 96.62 102 LYS A N 1
ATOM 794 C CA . LYS A 1 102 ? 12.984 -9.523 1.191 1 96.62 102 LYS A CA 1
ATOM 795 C C . LYS A 1 102 ? 11.531 -9.297 1.608 1 96.62 102 LYS A C 1
ATOM 797 O O . LYS A 1 102 ? 11.188 -8.227 2.113 1 96.62 102 LYS A O 1
ATOM 802 N N . ILE A 1 103 ? 10.727 -10.312 1.361 1 96.88 103 ILE A N 1
ATOM 803 C CA . ILE A 1 103 ? 9.312 -10.258 1.722 1 96.88 103 ILE A CA 1
ATOM 804 C C . ILE A 1 103 ? 9.016 -11.289 2.807 1 96.88 103 ILE A C 1
ATOM 806 O O . ILE A 1 103 ? 9.359 -12.469 2.662 1 96.88 103 ILE A O 1
ATOM 810 N N . VAL A 1 104 ? 8.414 -10.82 3.877 1 97.19 104 VAL A N 1
ATOM 811 C CA . VAL A 1 104 ? 8.109 -11.727 4.98 1 97.19 104 VAL A CA 1
ATOM 812 C C . VAL A 1 104 ? 6.652 -11.539 5.406 1 97.19 104 VAL A C 1
ATOM 814 O O . VAL A 1 104 ? 6.195 -10.406 5.602 1 97.19 104 VAL A O 1
ATOM 817 N N . PHE A 1 105 ? 5.941 -12.633 5.488 1 96.25 105 PHE A N 1
ATOM 818 C CA . PHE A 1 105 ? 4.586 -12.648 6.023 1 96.25 105 PHE A CA 1
ATOM 819 C C . PHE A 1 105 ? 4.586 -13.094 7.484 1 96.25 105 PHE A C 1
ATOM 821 O O . PHE A 1 105 ? 5.254 -14.062 7.84 1 96.25 105 PHE A O 1
ATOM 828 N N . TYR A 1 106 ? 3.777 -12.391 8.242 1 95.38 106 TYR A N 1
ATOM 829 C CA . TYR A 1 106 ? 3.68 -12.664 9.672 1 95.38 106 TYR A CA 1
ATOM 830 C C . TYR A 1 106 ? 2.234 -12.914 10.078 1 95.38 106 TYR A C 1
ATOM 832 O O . TYR A 1 106 ? 1.306 -12.375 9.469 1 95.38 106 TYR A O 1
ATOM 840 N N . ASP A 1 107 ? 2.125 -13.711 11.133 1 92.62 107 ASP A N 1
ATOM 841 C CA . ASP A 1 107 ? 0.812 -13.711 11.773 1 92.62 107 ASP A CA 1
ATOM 842 C C . ASP A 1 107 ? 0.682 -12.555 12.766 1 92.62 107 ASP A C 1
ATOM 844 O O . ASP A 1 107 ? 1.572 -11.711 12.859 1 92.62 107 ASP A O 1
ATOM 848 N N . ILE A 1 108 ? -0.409 -12.547 13.414 1 88.5 108 ILE A N 1
ATOM 849 C CA . ILE A 1 108 ? -0.734 -11.398 14.25 1 88.5 108 ILE A CA 1
ATOM 850 C C . ILE A 1 108 ? 0.209 -11.352 15.453 1 88.5 108 ILE A C 1
ATOM 852 O O . ILE A 1 108 ? 0.353 -10.312 16.094 1 88.5 108 ILE A O 1
ATOM 856 N N . PHE A 1 109 ? 0.887 -12.422 15.758 1 91.31 109 PHE A N 1
ATOM 857 C CA . PHE A 1 109 ? 1.756 -12.5 16.922 1 91.31 109 PHE A CA 1
ATOM 858 C C . PHE A 1 109 ? 3.213 -12.289 16.531 1 91.31 109 PHE A C 1
ATOM 860 O O . PHE A 1 109 ? 4.105 -12.359 17.375 1 91.31 109 PHE A O 1
ATOM 867 N N . GLY A 1 110 ? 3.402 -12.047 15.328 1 93.56 110 GLY A N 1
ATOM 868 C CA . GLY A 1 110 ? 4.75 -11.742 14.875 1 93.56 110 GLY A CA 1
ATOM 869 C C . GLY A 1 110 ? 5.527 -12.977 14.453 1 93.56 110 GLY A C 1
ATOM 870 O O . GLY A 1 110 ? 6.734 -12.906 14.203 1 93.56 110 GLY A O 1
ATOM 871 N N . LYS A 1 111 ? 4.844 -14.023 14.438 1 95.5 111 LYS A N 1
ATOM 872 C CA . LYS A 1 111 ? 5.488 -15.234 13.953 1 95.5 111 LYS A CA 1
ATOM 873 C C . LYS A 1 111 ? 5.586 -15.227 12.43 1 95.5 111 LYS A C 1
ATOM 875 O O . LYS A 1 111 ? 4.609 -14.922 11.742 1 95.5 111 LYS A O 1
ATOM 880 N N . VAL A 1 112 ? 6.789 -15.672 11.945 1 96.88 112 VAL A N 1
ATOM 881 C CA . VAL A 1 112 ? 6.992 -15.711 10.5 1 96.88 112 VAL A CA 1
ATOM 882 C C . VAL A 1 112 ? 6.207 -16.875 9.898 1 96.88 112 VAL A C 1
ATOM 884 O O . VAL A 1 112 ? 6.34 -18.016 10.352 1 96.88 112 VAL A O 1
ATOM 887 N N . LEU A 1 113 ? 5.395 -16.594 8.898 1 95.5 113 LEU A N 1
ATOM 888 C CA . LEU A 1 113 ? 4.582 -17.609 8.234 1 95.5 113 LEU A CA 1
ATOM 889 C C . LEU A 1 113 ? 5.199 -18 6.902 1 95.5 113 LEU A C 1
ATOM 891 O O . LEU A 1 113 ? 5.059 -19.156 6.469 1 95.5 113 LEU A O 1
ATOM 895 N N . HIS A 1 114 ? 5.758 -17.047 6.254 1 95.81 114 HIS A N 1
ATOM 896 C CA . HIS A 1 114 ? 6.281 -17.25 4.906 1 95.81 114 HIS A CA 1
ATOM 897 C C . HIS A 1 114 ? 7.316 -16.172 4.562 1 95.81 114 HIS A C 1
ATOM 899 O O . HIS A 1 114 ? 7.152 -15.008 4.914 1 95.81 114 HIS A O 1
ATOM 905 N N . ASN A 1 115 ? 8.406 -16.562 4.012 1 96.25 115 ASN A N 1
ATOM 906 C CA . ASN A 1 115 ? 9.43 -15.648 3.529 1 96.25 115 ASN A CA 1
ATOM 907 C C . ASN A 1 115 ? 9.789 -15.922 2.074 1 96.25 115 ASN A C 1
ATOM 909 O O . ASN A 1 115 ? 9.812 -17.078 1.644 1 96.25 115 ASN A O 1
ATOM 913 N N . PHE A 1 116 ? 10.047 -14.828 1.39 1 94.5 116 PHE A N 1
ATOM 914 C CA . PHE A 1 116 ? 10.406 -14.898 -0.022 1 94.5 116 PHE A CA 1
ATOM 915 C C . PHE A 1 116 ? 11.406 -13.805 -0.384 1 94.5 116 PHE A C 1
ATOM 917 O O . PHE A 1 116 ? 11.195 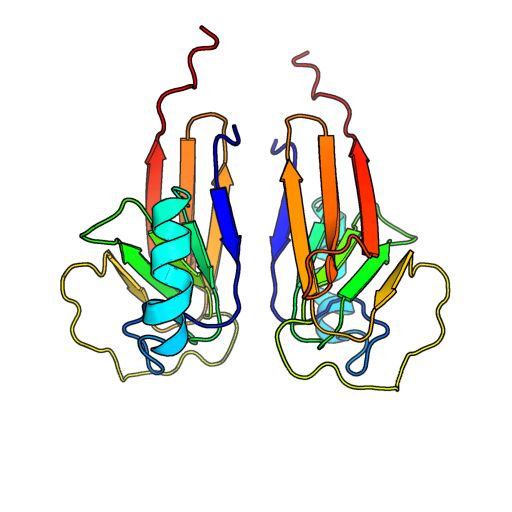-12.633 -0.065 1 94.5 116 PHE A O 1
ATOM 924 N N . ASP A 1 117 ? 12.477 -14.297 -1.071 1 94.44 117 ASP A N 1
ATOM 925 C CA . ASP A 1 117 ? 13.516 -13.352 -1.472 1 94.44 117 ASP A CA 1
ATOM 926 C C . ASP A 1 117 ? 13.586 -13.227 -2.992 1 94.44 117 ASP A C 1
ATOM 928 O O . ASP A 1 117 ? 13.477 -14.219 -3.707 1 94.44 117 ASP A O 1
ATOM 932 N N . LEU A 1 118 ? 13.75 -12 -3.406 1 92 118 LEU A N 1
ATOM 933 C CA . LEU A 1 118 ? 13.969 -11.703 -4.816 1 92 118 LEU A CA 1
ATOM 934 C C . LEU A 1 118 ? 15.312 -11.016 -5.031 1 92 118 LEU A C 1
ATOM 936 O O . LEU A 1 118 ? 15.727 -10.18 -4.219 1 92 118 LEU A O 1
ATOM 940 N N . SER A 1 119 ? 15.969 -11.422 -6.047 1 90.56 119 SER A N 1
ATOM 941 C CA . SER A 1 119 ? 17.219 -10.766 -6.406 1 90.56 119 SER A CA 1
ATOM 942 C C . SER A 1 119 ? 17.203 -10.297 -7.855 1 90.56 119 SER A C 1
ATOM 944 O O . SER A 1 119 ? 16.609 -10.945 -8.719 1 90.56 119 SER A O 1
ATOM 946 N N . LYS A 1 120 ? 17.734 -9.07 -8.023 1 85.19 120 LYS A N 1
ATOM 947 C CA . LYS A 1 120 ? 17.922 -8.547 -9.375 1 85.19 120 LYS A CA 1
ATOM 948 C C . LYS A 1 120 ? 19.391 -8.281 -9.656 1 85.19 120 LYS A C 1
ATOM 950 O O . LYS A 1 120 ? 20.188 -8.109 -8.734 1 85.19 120 LYS A O 1
ATOM 955 N N . GLU A 1 121 ? 19.781 -8.438 -10.93 1 75.44 121 GLU A N 1
ATOM 956 C CA . GLU A 1 121 ? 21.141 -8.062 -11.305 1 75.44 121 GLU A CA 1
ATOM 957 C C . GLU A 1 121 ? 21.344 -6.555 -11.172 1 75.44 121 GLU A C 1
ATOM 959 O O . GLU A 1 121 ? 20.484 -5.766 -11.562 1 75.44 121 GLU A O 1
ATOM 964 N N . PRO A 1 122 ? 22.328 -6.203 -10.336 1 61.38 122 PRO A N 1
ATOM 965 C CA . PRO A 1 122 ? 22.578 -4.766 -10.188 1 61.38 122 PRO A CA 1
ATOM 966 C C . PRO A 1 122 ? 22.719 -4.051 -11.531 1 61.38 122 PRO A C 1
ATOM 968 O O . PRO A 1 122 ? 23.203 -4.641 -12.508 1 61.38 122 PRO A O 1
ATOM 971 N N . TYR A 1 123 ? 21.75 -3.221 -11.875 1 55.56 123 TYR A N 1
ATOM 972 C CA . TYR A 1 123 ? 22.031 -2.463 -13.094 1 55.56 123 TYR A CA 1
ATOM 973 C C . TYR A 1 123 ? 23.5 -2.064 -13.156 1 55.56 123 TYR A C 1
ATOM 975 O O . TYR A 1 123 ? 24.062 -1.573 -12.172 1 55.56 123 TYR A O 1
ATOM 983 N N . SER A 1 124 ? 24.297 -2.811 -13.812 1 41.91 124 SER A N 1
ATOM 984 C CA . SER A 1 124 ? 25.656 -2.363 -14.117 1 41.91 124 SER A CA 1
ATOM 985 C C . SER A 1 124 ? 25.672 -0.913 -14.586 1 41.91 124 SER A C 1
ATOM 987 O O . SER A 1 124 ? 24.859 -0.521 -15.43 1 41.91 124 SER A O 1
ATOM 989 N N . ASN A 1 125 ? 25.75 -0.006 -13.727 1 37.62 125 ASN A N 1
ATOM 990 C CA . ASN A 1 125 ? 26.25 1.199 -14.375 1 37.62 125 ASN A CA 1
ATOM 991 C C . ASN A 1 125 ? 27.234 0.862 -15.484 1 37.62 125 ASN A C 1
ATOM 993 O O . ASN A 1 125 ? 28.328 0.352 -15.219 1 37.62 125 ASN A O 1
ATOM 997 N N . LEU A 1 126 ? 26.797 0.131 -16.547 1 28.55 126 LEU A N 1
ATOM 998 C CA . LEU A 1 126 ? 27.703 0.442 -17.641 1 28.55 126 LEU A CA 1
ATOM 999 C C . LEU A 1 126 ? 27.703 1.937 -17.953 1 28.55 126 LEU A C 1
ATOM 1001 O O . LEU A 1 126 ? 26.641 2.578 -17.922 1 28.55 126 LEU A O 1
ATOM 1005 N N . MET B 1 1 ? 20.156 0.803 9.07 1 54.16 1 MET B N 1
ATOM 1006 C CA . MET B 1 1 ? 18.812 1.348 9.234 1 54.16 1 MET B CA 1
ATOM 1007 C C . MET B 1 1 ? 18.188 1.676 7.887 1 54.16 1 MET B C 1
ATOM 1009 O O . MET B 1 1 ? 18.906 1.984 6.926 1 54.16 1 MET B O 1
ATOM 1013 N N . ALA B 1 2 ? 16.969 1.366 7.836 1 70.06 2 ALA B N 1
ATOM 1014 C CA . ALA B 1 2 ? 16.328 1.641 6.551 1 70.06 2 ALA B CA 1
ATOM 1015 C C . ALA B 1 2 ? 16.25 3.141 6.285 1 70.06 2 ALA B C 1
ATOM 1017 O O . ALA B 1 2 ? 15.992 3.93 7.199 1 70.06 2 ALA B O 1
ATOM 1018 N N . ASN B 1 3 ? 16.688 3.557 5.105 1 83.12 3 ASN B N 1
ATOM 1019 C CA . ASN B 1 3 ? 16.625 4.965 4.734 1 83.12 3 ASN B CA 1
ATOM 1020 C C . ASN B 1 3 ? 15.188 5.484 4.762 1 83.12 3 ASN B C 1
ATOM 1022 O O . ASN B 1 3 ? 14.938 6.605 5.203 1 83.12 3 ASN B O 1
ATOM 1026 N N . TRP B 1 4 ? 14.273 4.621 4.391 1 93.62 4 TRP B N 1
ATOM 1027 C CA . TRP B 1 4 ? 12.859 4.988 4.355 1 93.62 4 TRP B CA 1
ATOM 1028 C C . TRP B 1 4 ? 12.016 3.961 5.098 1 93.62 4 TRP B C 1
ATOM 1030 O O . TRP B 1 4 ? 12.133 2.756 4.859 1 93.62 4 TRP B O 1
ATOM 1040 N N . LYS B 1 5 ? 11.273 4.457 6.031 1 95.06 5 LYS B N 1
ATOM 1041 C CA . LYS B 1 5 ? 10.289 3.643 6.742 1 95.06 5 LYS B CA 1
ATOM 1042 C C . LYS B 1 5 ? 8.867 4.031 6.352 1 95.06 5 LYS B C 1
ATOM 1044 O O . LYS B 1 5 ? 8.422 5.145 6.641 1 95.06 5 LYS B O 1
ATOM 1049 N N . ILE B 1 6 ? 8.18 3.041 5.73 1 96 6 ILE B N 1
ATOM 1050 C CA . ILE B 1 6 ? 6.848 3.303 5.199 1 96 6 ILE B CA 1
ATOM 1051 C C . ILE B 1 6 ? 5.863 2.275 5.758 1 96 6 ILE B C 1
ATOM 1053 O O . ILE B 1 6 ? 6.148 1.077 5.773 1 96 6 ILE B O 1
ATOM 1057 N N . VAL B 1 7 ? 4.789 2.746 6.289 1 95.19 7 VAL B N 1
ATOM 1058 C CA . VAL B 1 7 ? 3.697 1.883 6.73 1 95.19 7 VAL B CA 1
ATOM 1059 C C . VAL B 1 7 ? 2.484 2.08 5.824 1 95.19 7 VAL B C 1
ATOM 1061 O O . VAL B 1 7 ? 2.092 3.215 5.539 1 95.19 7 VAL B O 1
ATOM 1064 N N . VAL B 1 8 ? 1.941 0.961 5.324 1 93.69 8 VAL B N 1
ATOM 1065 C CA . VAL B 1 8 ? 0.759 1.002 4.473 1 93.69 8 VAL B CA 1
ATOM 1066 C C . VAL B 1 8 ? -0.415 0.332 5.184 1 93.69 8 VAL B C 1
ATOM 1068 O O . VAL B 1 8 ? -0.298 -0.802 5.652 1 93.69 8 VAL B O 1
ATOM 1071 N N . GLY B 1 9 ? -1.497 1.006 5.309 1 89.94 9 GLY B N 1
ATOM 1072 C CA . GLY B 1 9 ? -2.711 0.493 5.926 1 89.94 9 GLY B CA 1
ATOM 1073 C C . GLY B 1 9 ? -3.967 0.845 5.152 1 89.94 9 GLY B C 1
ATOM 1074 O O . GLY B 1 9 ? -3.92 1.635 4.207 1 89.94 9 GLY B O 1
ATOM 1075 N N . HIS B 1 10 ? -5.066 0.24 5.598 1 85.94 10 HIS B N 1
ATOM 1076 C CA . HIS B 1 10 ? -6.332 0.49 4.914 1 85.94 10 HIS B CA 1
ATOM 1077 C C . HIS B 1 10 ? -6.98 1.778 5.406 1 85.94 10 HIS B C 1
ATOM 1079 O O . HIS B 1 10 ? -7.305 2.66 4.609 1 85.94 10 HIS B O 1
ATOM 1085 N N . HIS B 1 11 ? -7.121 1.884 6.723 1 87.56 11 HIS B N 1
ATOM 1086 C CA . HIS B 1 11 ? -7.812 3.025 7.305 1 87.56 11 HIS B CA 1
ATOM 1087 C C . HIS B 1 11 ? -6.879 4.219 7.465 1 87.56 11 HIS B C 1
ATOM 1089 O O . HIS B 1 11 ? -5.676 4.043 7.672 1 87.56 11 HIS B O 1
ATOM 1095 N N . THR B 1 12 ? -7.531 5.355 7.441 1 89.25 12 THR B N 1
ATOM 1096 C CA . THR B 1 12 ? -6.758 6.578 7.637 1 89.25 12 THR B CA 1
ATOM 1097 C C . THR B 1 12 ? -6.461 6.797 9.117 1 89.25 12 THR B C 1
ATOM 1099 O O . THR B 1 12 ? -7.32 6.57 9.969 1 89.25 12 THR B O 1
ATOM 1102 N N . VAL B 1 13 ? -5.207 7.18 9.367 1 90.38 13 VAL B N 1
ATOM 1103 C CA . VAL B 1 13 ? -4.922 7.699 10.703 1 90.38 13 VAL B CA 1
ATOM 1104 C C . VAL B 1 13 ? -5.457 9.125 10.828 1 90.38 13 VAL B C 1
ATOM 1106 O O . VAL B 1 13 ? -6.285 9.406 11.695 1 90.38 13 VAL B O 1
ATOM 1109 N N . ARG B 1 14 ? -5.02 9.938 9.961 1 87.5 14 ARG B N 1
ATOM 1110 C CA . ARG B 1 14 ? -5.496 11.312 9.844 1 87.5 14 ARG B CA 1
ATOM 1111 C C . ARG B 1 14 ? -6.207 11.539 8.516 1 87.5 14 ARG B C 1
ATOM 1113 O O . ARG B 1 14 ? -5.73 11.102 7.469 1 87.5 14 ARG B O 1
ATOM 1120 N N . SER B 1 15 ? -7.324 12.242 8.586 1 87.06 15 SER B N 1
ATOM 1121 C CA . SER B 1 15 ? -8.055 12.562 7.367 1 87.06 15 SER B CA 1
ATOM 1122 C C . SER B 1 15 ? -9.055 13.695 7.609 1 87.06 15 SER B C 1
ATOM 1124 O O . SER B 1 15 ? -9.656 13.781 8.68 1 87.06 15 SER B O 1
ATOM 1126 N N . ILE B 1 16 ? -9.125 14.523 6.605 1 84.88 16 ILE B N 1
ATOM 1127 C CA . ILE B 1 16 ? -10.188 15.523 6.66 1 84.88 16 ILE B CA 1
ATOM 1128 C C . ILE B 1 16 ? -11.336 15.117 5.742 1 84.88 16 ILE B C 1
ATOM 1130 O O . ILE B 1 16 ? -12.25 15.898 5.492 1 84.88 16 ILE B O 1
ATOM 1134 N N . GLY B 1 17 ? -11.141 13.977 5.203 1 82.56 17 GLY B N 1
ATOM 1135 C CA . GLY B 1 17 ? -12.195 13.461 4.348 1 82.56 17 GLY B CA 1
ATOM 1136 C C . GLY B 1 17 ? -13.43 13.031 5.117 1 82.56 17 GLY B C 1
ATOM 1137 O O . GLY B 1 17 ? -13.57 13.344 6.301 1 82.56 17 GLY B O 1
ATOM 1138 N N . HIS B 1 18 ? -14.344 12.312 4.434 1 80 18 HIS B N 1
ATOM 1139 C CA . HIS B 1 18 ? -15.648 11.938 4.961 1 80 18 HIS B CA 1
ATOM 1140 C C . HIS B 1 18 ? -15.516 11.125 6.242 1 80 18 HIS B C 1
ATOM 1142 O O . HIS B 1 18 ? -16.266 11.32 7.191 1 80 18 HIS B O 1
ATOM 1148 N N . HIS B 1 19 ? -14.539 10.266 6.324 1 82.62 19 HIS B N 1
ATOM 1149 C CA . HIS B 1 19 ? -14.398 9.367 7.461 1 82.62 19 HIS B CA 1
ATOM 1150 C C . HIS B 1 19 ? -13.641 10.039 8.602 1 82.62 19 HIS B C 1
ATOM 1152 O O . HIS B 1 19 ? -13.812 9.672 9.766 1 82.62 19 HIS B O 1
ATOM 1158 N N . GLY B 1 20 ? -12.805 11 8.18 1 83.69 20 GLY B N 1
ATOM 1159 C CA . GLY B 1 20 ? -12.023 11.68 9.203 1 83.69 20 GLY B CA 1
ATOM 1160 C C . GLY B 1 20 ? -10.953 10.797 9.82 1 83.69 20 GLY B C 1
ATOM 1161 O O . GLY B 1 20 ? -10.555 9.789 9.227 1 83.69 20 GLY B O 1
ATOM 1162 N N . ASP B 1 21 ? -10.531 11.234 11.008 1 87.88 21 ASP B N 1
ATOM 1163 C CA . ASP B 1 21 ? -9.516 10.484 11.734 1 87.88 21 ASP B CA 1
ATOM 1164 C C . ASP B 1 21 ? -10.078 9.164 12.258 1 87.88 21 ASP B C 1
ATOM 1166 O O . ASP B 1 21 ? -11.25 9.086 12.633 1 87.88 21 ASP B O 1
ATOM 1170 N N . THR B 1 22 ? -9.25 8.188 12.242 1 90.5 22 THR B N 1
ATOM 1171 C CA . THR B 1 22 ? -9.594 6.961 12.945 1 90.5 22 THR B CA 1
ATOM 1172 C C . THR B 1 22 ? -9.078 6.996 14.375 1 90.5 22 THR B C 1
ATOM 1174 O O . THR B 1 22 ? -7.883 6.805 14.617 1 90.5 22 THR B O 1
ATOM 1177 N N . THR B 1 23 ? -9.977 7.137 15.266 1 91 23 THR B N 1
ATOM 1178 C CA . THR B 1 23 ? -9.641 7.41 16.656 1 91 23 THR B CA 1
ATOM 1179 C C . THR B 1 23 ? -8.727 6.324 17.219 1 91 23 THR B C 1
ATOM 1181 O O . THR B 1 23 ? -7.746 6.621 17.891 1 91 23 THR B O 1
ATOM 1184 N N . GLU B 1 24 ? -9.062 5.098 16.984 1 92.38 24 GLU B N 1
ATOM 1185 C CA . GLU B 1 24 ? -8.273 3.984 17.5 1 92.38 24 GLU B CA 1
ATOM 1186 C C . GLU B 1 24 ? -6.844 4.016 16.953 1 92.38 24 GLU B C 1
ATOM 1188 O O . GLU B 1 24 ? -5.895 3.693 17.672 1 92.38 24 GLU B O 1
ATOM 1193 N N . LEU B 1 25 ? -6.719 4.398 15.734 1 92.06 25 LEU B N 1
ATOM 1194 C CA . LEU B 1 25 ? -5.391 4.457 15.133 1 92.06 25 LEU B CA 1
ATOM 1195 C C . LEU B 1 25 ? -4.602 5.648 15.664 1 92.06 25 LEU B C 1
ATOM 1197 O O . LEU B 1 25 ? -3.395 5.551 15.883 1 92.06 25 LEU B O 1
ATOM 1201 N N . VAL B 1 26 ? -5.266 6.691 15.852 1 91.44 26 VAL B N 1
ATOM 1202 C CA . VAL B 1 26 ? -4.617 7.871 16.422 1 91.44 26 VAL B CA 1
ATOM 1203 C C . VAL B 1 26 ? -4.082 7.551 17.812 1 91.44 26 VAL B C 1
ATOM 1205 O O . VAL B 1 26 ? -2.959 7.922 18.156 1 91.44 26 VAL B O 1
ATOM 1208 N N . MET B 1 27 ? -4.805 6.805 18.531 1 93.19 27 MET B N 1
ATOM 1209 C CA . MET B 1 27 ? -4.461 6.543 19.922 1 93.19 27 MET B CA 1
ATOM 1210 C C . MET B 1 27 ? -3.42 5.43 20.031 1 93.19 27 MET B C 1
ATOM 1212 O O . MET B 1 27 ? -2.537 5.477 20.891 1 93.19 27 MET B O 1
ATOM 1216 N N . GLN B 1 28 ? -3.537 4.48 19.156 1 93.69 28 GLN B N 1
ATOM 1217 C CA . GLN B 1 28 ? -2.75 3.271 19.375 1 93.69 28 GLN B CA 1
ATOM 1218 C C . GLN B 1 28 ? -1.616 3.158 18.359 1 93.69 28 GLN B C 1
ATOM 1220 O O . GLN B 1 28 ? -0.528 2.682 18.688 1 93.69 28 GLN B O 1
ATOM 1225 N N . LEU B 1 29 ? -1.854 3.615 17.203 1 93 29 LEU B N 1
ATOM 1226 C CA . LEU B 1 29 ? -0.877 3.395 16.141 1 93 29 LEU B CA 1
ATOM 1227 C C . LEU B 1 29 ? 0.028 4.609 15.977 1 93 29 LEU B C 1
ATOM 1229 O O . LEU B 1 29 ? 1.24 4.469 15.797 1 93 29 LEU B O 1
ATOM 1233 N N . LEU B 1 30 ? -0.549 5.77 16.062 1 93.69 30 LEU B N 1
ATOM 1234 C CA . LEU B 1 30 ? 0.202 6.992 15.789 1 93.69 30 LEU B CA 1
ATOM 1235 C C . LEU B 1 30 ? 1.41 7.098 16.719 1 93.69 30 LEU B C 1
ATOM 1237 O O . LEU B 1 30 ? 2.525 7.359 16.25 1 93.69 30 LEU B O 1
ATOM 1241 N N . PRO B 1 31 ? 1.276 6.871 18.016 1 94.56 31 PRO B N 1
ATOM 1242 C CA . PRO B 1 31 ? 2.449 6.953 18.891 1 94.56 31 PRO B CA 1
ATOM 1243 C C . PRO B 1 31 ? 3.549 5.969 18.484 1 94.56 31 PRO B C 1
ATOM 1245 O O . PRO B 1 31 ? 4.734 6.277 18.625 1 94.56 31 PRO B O 1
ATOM 1248 N N . LEU B 1 32 ? 3.184 4.816 17.969 1 94.56 32 LEU B N 1
ATOM 1249 C CA . LEU B 1 32 ? 4.156 3.824 17.531 1 94.56 32 LEU B CA 1
ATOM 1250 C C . LEU B 1 32 ? 4.871 4.293 16.266 1 94.56 32 LEU B C 1
ATOM 1252 O O . LEU B 1 32 ? 6.082 4.109 16.125 1 94.56 32 LEU B O 1
ATOM 1256 N N . LEU B 1 33 ? 4.105 4.855 15.375 1 94.69 33 LEU B N 1
ATOM 1257 C CA . LEU B 1 33 ? 4.699 5.387 14.156 1 94.69 33 LEU B CA 1
ATOM 1258 C C . LEU B 1 33 ? 5.734 6.461 14.477 1 94.69 33 LEU B C 1
ATOM 1260 O O . LEU B 1 33 ? 6.812 6.488 13.883 1 94.69 33 LEU B O 1
ATOM 1264 N N . GLU B 1 34 ? 5.402 7.301 15.414 1 93.19 34 GLU B N 1
ATOM 1265 C CA . GLU B 1 34 ? 6.293 8.391 15.812 1 93.19 34 GLU B CA 1
ATOM 1266 C C . GLU B 1 34 ? 7.535 7.852 16.516 1 93.19 34 GLU B C 1
ATOM 1268 O O . GLU B 1 34 ? 8.656 8.289 16.234 1 93.19 34 GLU B O 1
ATOM 1273 N N . GLU B 1 35 ? 7.332 6.941 17.391 1 93.69 35 GLU B N 1
ATOM 1274 C CA . GLU B 1 35 ? 8.43 6.348 18.141 1 93.69 35 GLU B CA 1
ATOM 1275 C C . GLU B 1 35 ? 9.445 5.68 17.219 1 93.69 35 GLU B C 1
ATOM 1277 O O . GLU B 1 35 ? 10.648 5.703 17.5 1 93.69 35 GLU B O 1
ATOM 1282 N N . HIS B 1 36 ? 8.969 5.156 16.156 1 94.25 36 HIS B N 1
ATOM 1283 C CA . HIS B 1 36 ? 9.844 4.398 15.273 1 94.25 36 HIS B CA 1
ATOM 1284 C C . HIS B 1 36 ? 10.258 5.223 14.055 1 94.25 36 HIS B C 1
ATOM 1286 O O . HIS B 1 36 ? 10.805 4.684 13.094 1 94.25 36 HIS B O 1
ATOM 1292 N N . ASN B 1 37 ? 9.977 6.484 14.062 1 93.12 37 ASN B N 1
ATOM 1293 C CA . ASN B 1 37 ? 10.406 7.449 13.055 1 93.12 37 ASN B CA 1
ATOM 1294 C C . ASN B 1 37 ? 9.945 7.043 11.656 1 93.12 37 ASN B C 1
ATOM 1296 O O . ASN B 1 37 ? 10.734 7.07 10.711 1 93.12 37 ASN B O 1
ATOM 1300 N N . VAL B 1 38 ? 8.734 6.641 11.594 1 94.44 38 VAL B N 1
ATOM 1301 C CA . VAL B 1 38 ? 8.133 6.328 10.297 1 94.44 38 VAL B CA 1
ATOM 1302 C C . VAL B 1 38 ? 8.07 7.594 9.445 1 94.44 38 VAL B C 1
ATOM 1304 O O . VAL B 1 38 ? 7.711 8.664 9.938 1 94.44 38 VAL B O 1
ATOM 1307 N N . ASP B 1 39 ? 8.438 7.41 8.164 1 94.88 39 ASP B N 1
ATOM 1308 C CA . ASP B 1 39 ? 8.469 8.562 7.27 1 94.88 39 ASP B CA 1
ATOM 1309 C C . ASP B 1 39 ? 7.094 8.836 6.668 1 94.88 39 ASP B C 1
ATOM 1311 O O . ASP B 1 39 ? 6.688 9.992 6.531 1 94.88 39 ASP B O 1
ATOM 1315 N N . MET B 1 40 ? 6.438 7.762 6.289 1 95.94 40 MET B N 1
ATOM 1316 C CA . MET B 1 40 ? 5.164 7.906 5.598 1 95.94 40 MET B CA 1
ATOM 1317 C C . MET B 1 40 ? 4.168 6.848 6.059 1 95.94 40 MET B C 1
ATOM 1319 O O . MET B 1 40 ? 4.535 5.684 6.246 1 95.94 40 MET B O 1
ATOM 1323 N N . TYR B 1 41 ? 2.977 7.254 6.277 1 95.75 41 TYR B N 1
ATOM 1324 C CA . TYR B 1 41 ? 1.823 6.371 6.398 1 95.75 41 TYR B CA 1
ATOM 1325 C C . TYR B 1 41 ? 0.897 6.512 5.195 1 95.75 41 TYR B C 1
ATOM 1327 O O . TYR B 1 41 ? 0.278 7.559 5 1 95.75 41 TYR B O 1
ATOM 1335 N N . ILE B 1 42 ? 0.809 5.445 4.402 1 94.69 42 ILE B N 1
ATOM 1336 C CA . ILE B 1 42 ? 0.024 5.457 3.172 1 94.69 42 ILE B CA 1
ATOM 1337 C C . ILE B 1 42 ? -1.24 4.625 3.359 1 94.69 42 ILE B C 1
ATOM 133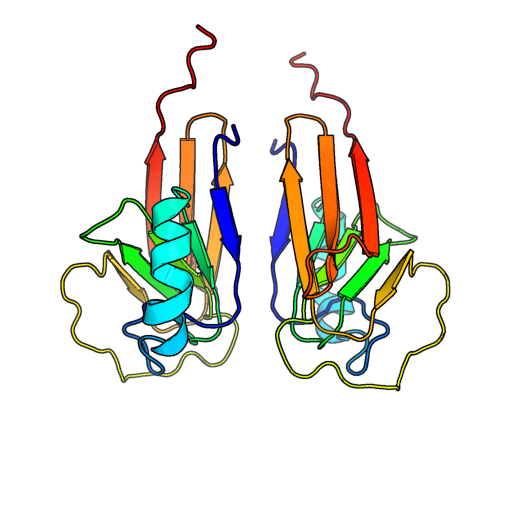9 O O . ILE B 1 42 ? -1.193 3.535 3.938 1 94.69 42 ILE B O 1
ATOM 1343 N N . ASN B 1 43 ? -2.305 5.227 2.898 1 91 43 ASN B N 1
ATOM 1344 C CA . ASN B 1 43 ? -3.574 4.531 3.082 1 91 43 ASN B CA 1
ATOM 1345 C C . ASN B 1 43 ? -4.551 4.84 1.952 1 91 43 ASN B C 1
ATOM 1347 O O . ASN B 1 43 ? -4.25 5.648 1.069 1 91 43 ASN B O 1
ATOM 1351 N N . GLY B 1 44 ? -5.742 4.238 1.939 1 82 44 GLY B N 1
ATOM 1352 C CA . GLY B 1 44 ? -6.77 4.48 0.937 1 82 44 GLY B CA 1
ATOM 1353 C C . GLY B 1 44 ? -8.117 4.82 1.535 1 82 44 GLY B C 1
ATOM 1354 O O . GLY B 1 44 ? -8.688 5.871 1.241 1 82 44 GLY B O 1
ATOM 1355 N N . HIS B 1 45 ? -8.875 3.953 1.938 1 73.62 45 HIS B N 1
ATOM 1356 C CA . HIS B 1 45 ? -10.18 3.852 2.588 1 73.62 45 HIS B CA 1
ATOM 1357 C C . HIS B 1 45 ? -11.039 5.074 2.289 1 73.62 45 HIS B C 1
ATOM 1359 O O . HIS B 1 45 ? -12.211 4.941 1.922 1 73.62 45 HIS B O 1
ATOM 1365 N N . ASP B 1 46 ? -10.484 6.293 2.482 1 77.06 46 ASP B N 1
ATOM 1366 C CA . ASP B 1 46 ? -11.25 7.484 2.129 1 77.06 46 ASP B CA 1
ATOM 1367 C C . ASP B 1 46 ? -11.242 7.715 0.619 1 77.06 46 ASP B C 1
ATOM 1369 O O . ASP B 1 46 ? -10.203 7.547 -0.033 1 77.06 46 ASP B O 1
ATOM 1373 N N . HIS B 1 47 ? -12.164 7.992 0.087 1 79.62 47 HIS B N 1
ATOM 1374 C CA . HIS B 1 47 ? -12.344 8.109 -1.356 1 79.62 47 HIS B CA 1
ATOM 1375 C C . HIS B 1 47 ? -11.859 9.469 -1.863 1 79.62 47 HIS B C 1
ATOM 1377 O O . HIS B 1 47 ? -12.609 10.18 -2.537 1 79.62 47 HIS B O 1
ATOM 1383 N N . CYS B 1 48 ? -10.695 9.836 -1.445 1 84.88 48 CYS B N 1
ATOM 1384 C CA . CYS B 1 48 ? -10.07 11.086 -1.863 1 84.88 48 CYS B CA 1
ATOM 1385 C C . CYS B 1 48 ? -8.555 10.93 -1.947 1 84.88 48 CYS B C 1
ATOM 1387 O O . CYS B 1 48 ? -8.016 9.859 -1.649 1 84.88 48 CYS B O 1
ATOM 1389 N N . LEU B 1 49 ? -7.918 11.953 -2.455 1 91.38 49 LEU B N 1
ATOM 1390 C CA . LEU B 1 49 ? -6.473 12.125 -2.344 1 91.38 49 LEU B CA 1
ATOM 1391 C C . LEU B 1 49 ? -6.129 13.195 -1.313 1 91.38 49 LEU B C 1
ATOM 1393 O O . LEU B 1 49 ? -6.719 14.281 -1.316 1 91.38 49 LEU B O 1
ATOM 1397 N N . GLU B 1 50 ? -5.23 12.805 -0.463 1 92.62 50 GLU B N 1
ATOM 1398 C CA . GLU B 1 50 ? -4.953 13.734 0.633 1 92.62 50 GLU B CA 1
ATOM 1399 C C . GLU B 1 50 ? -3.508 13.617 1.104 1 92.62 50 GLU B C 1
ATOM 1401 O O . GLU B 1 50 ? -2.945 12.516 1.132 1 92.62 50 GLU B O 1
ATOM 1406 N N . HIS B 1 51 ? -2.967 14.75 1.421 1 94.75 51 HIS B N 1
ATOM 1407 C CA . HIS B 1 51 ? -1.66 14.859 2.059 1 94.75 51 HIS B CA 1
ATOM 1408 C C . HIS B 1 51 ? -1.73 15.703 3.326 1 94.75 51 HIS B C 1
ATOM 1410 O O . HIS B 1 51 ? -2.008 16.906 3.264 1 94.75 51 HIS B O 1
ATOM 1416 N N . ILE B 1 52 ? -1.531 15.039 4.434 1 92.56 52 ILE B N 1
ATOM 1417 C CA . ILE B 1 52 ? -1.499 15.727 5.723 1 92.56 52 ILE B CA 1
ATOM 1418 C C . ILE B 1 52 ? -0.128 15.547 6.367 1 92.56 52 ILE B C 1
ATOM 1420 O O . ILE B 1 52 ? 0.419 14.445 6.383 1 92.56 52 ILE B O 1
ATOM 1424 N N . THR B 1 53 ? 0.424 16.609 6.805 1 90.5 53 THR B N 1
ATOM 1425 C CA . THR B 1 53 ? 1.672 16.531 7.555 1 90.5 53 THR B CA 1
ATOM 1426 C C . THR B 1 53 ? 1.406 16.594 9.055 1 90.5 53 THR B C 1
ATOM 1428 O O . THR B 1 53 ? 0.337 17.031 9.484 1 90.5 53 THR B O 1
ATOM 1431 N N . SER B 1 54 ? 2.273 16.016 9.781 1 81.12 54 SER B N 1
ATOM 1432 C CA . SER B 1 54 ? 2.162 16.094 11.234 1 81.12 54 SER B CA 1
ATOM 1433 C C . SER B 1 54 ? 2.816 17.375 11.766 1 81.12 54 SER B C 1
ATOM 1435 O O . SER B 1 54 ? 3.797 17.859 11.195 1 81.12 54 SER B O 1
ATOM 1437 N N . THR B 1 55 ? 2.182 17.859 12.766 1 75.69 55 THR B N 1
ATOM 1438 C CA . THR B 1 55 ? 2.76 19.031 13.406 1 75.69 55 THR B CA 1
ATOM 1439 C C . THR B 1 55 ? 3.725 18.609 14.516 1 75.69 55 THR B C 1
ATOM 1441 O O . THR B 1 55 ? 4.543 19.422 14.961 1 75.69 55 THR B O 1
ATOM 1444 N N . SER B 1 56 ? 3.682 17.406 14.922 1 77.06 56 SER B N 1
ATOM 1445 C CA . SER B 1 56 ? 4.453 16.984 16.094 1 77.06 56 SER B CA 1
ATOM 1446 C C . SER B 1 56 ? 5.52 15.969 15.695 1 77.06 56 SER B C 1
ATOM 1448 O O . SER B 1 56 ? 6.336 15.562 16.531 1 77.06 56 SER B O 1
ATOM 1450 N N . SER B 1 57 ? 5.449 15.555 14.469 1 82.38 57 SER B N 1
ATOM 1451 C CA . SER B 1 57 ? 6.418 14.57 13.984 1 82.38 57 SER B CA 1
ATOM 1452 C C . SER B 1 57 ? 6.73 14.789 12.508 1 82.38 57 SER B C 1
ATOM 1454 O O . SER B 1 57 ? 6.242 15.742 11.898 1 82.38 57 SER B O 1
ATOM 1456 N N . ASN B 1 58 ? 7.598 13.992 11.984 1 87.31 58 ASN B N 1
ATOM 1457 C CA . ASN B 1 58 ? 8 14.117 10.586 1 87.31 58 ASN B CA 1
ATOM 1458 C C . ASN B 1 58 ? 7.199 13.188 9.688 1 87.31 58 ASN B C 1
ATOM 1460 O O . ASN B 1 58 ? 7.465 13.094 8.484 1 87.31 58 ASN B O 1
ATOM 1464 N N . ILE B 1 59 ? 6.176 12.617 10.219 1 92.81 59 ILE B N 1
ATOM 1465 C CA . ILE B 1 59 ? 5.434 11.625 9.445 1 92.81 59 ILE B CA 1
ATOM 1466 C C . ILE B 1 59 ? 4.562 12.328 8.406 1 92.81 59 ILE B C 1
ATOM 1468 O O . ILE B 1 59 ? 3.926 13.344 8.711 1 92.81 59 ILE B O 1
ATOM 1472 N N . GLN B 1 60 ? 4.582 11.836 7.215 1 94.19 60 GLN B N 1
ATOM 1473 C CA . GLN B 1 60 ? 3.646 12.242 6.172 1 94.19 60 GLN B CA 1
ATOM 1474 C C . GLN B 1 60 ? 2.48 11.266 6.066 1 94.19 60 GLN B C 1
ATOM 1476 O O . GLN B 1 60 ? 2.689 10.055 5.918 1 94.19 60 GLN B O 1
ATOM 1481 N N . PHE B 1 61 ? 1.271 11.797 6.164 1 94.38 61 PHE B N 1
ATOM 1482 C CA . PHE B 1 61 ? 0.071 10.992 5.949 1 94.38 61 PHE B CA 1
ATOM 1483 C C . PHE B 1 61 ? -0.447 11.164 4.527 1 94.38 61 PHE B C 1
ATOM 1485 O O . PHE B 1 61 ? -0.878 12.25 4.145 1 94.38 61 PHE B O 1
ATOM 1492 N N . LEU B 1 62 ? -0.399 10.062 3.775 1 94.88 62 LEU B N 1
ATOM 1493 C CA . LEU B 1 62 ? -0.75 10.094 2.361 1 94.88 62 LEU B CA 1
ATOM 1494 C C . LEU B 1 62 ? -1.934 9.18 2.072 1 94.88 62 LEU B C 1
ATOM 1496 O O . LEU B 1 62 ? -1.866 7.973 2.328 1 94.88 62 LEU B O 1
ATOM 1500 N N . THR B 1 63 ? -3.014 9.742 1.594 1 91.81 63 THR B N 1
ATOM 1501 C CA . THR B 1 63 ? -4.199 8.977 1.242 1 91.81 63 THR B CA 1
ATOM 1502 C C . THR B 1 63 ? -4.387 8.922 -0.271 1 91.81 63 THR B C 1
ATOM 1504 O O . THR B 1 63 ? -4.426 9.969 -0.932 1 91.81 63 THR B O 1
ATOM 1507 N N . SER B 1 64 ? -4.391 7.773 -0.791 1 90.81 64 SER B N 1
ATOM 1508 C CA . SER B 1 64 ? -4.754 7.535 -2.184 1 90.81 64 SER B CA 1
ATOM 1509 C C . SER B 1 64 ? -5.984 6.645 -2.293 1 90.81 64 SER B C 1
ATOM 1511 O O . SER B 1 64 ? -5.867 5.438 -2.51 1 90.81 64 SER B O 1
ATOM 1513 N N . GLY B 1 65 ? -7.176 7.168 -2.172 1 74.62 65 GLY B N 1
ATOM 1514 C CA . GLY B 1 65 ? -8.422 6.43 -2.258 1 74.62 65 GLY B CA 1
ATOM 1515 C C . GLY B 1 65 ? -9.305 6.879 -3.406 1 74.62 65 GLY B C 1
ATOM 1516 O O . GLY B 1 65 ? -10.508 6.59 -3.426 1 74.62 65 GLY B O 1
ATOM 1517 N N . GLY B 1 66 ? -8.766 7.5 -4.344 1 67.06 66 GLY B N 1
ATOM 1518 C CA . GLY B 1 66 ? -9.555 8.102 -5.406 1 67.06 66 GLY B CA 1
ATOM 1519 C C . GLY B 1 66 ? -9.828 7.156 -6.555 1 67.06 66 GLY B C 1
ATOM 1520 O O . GLY B 1 66 ? -10.156 7.59 -7.66 1 67.06 66 GLY B O 1
ATOM 1521 N N . GLY B 1 67 ? -9.57 5.895 -6.359 1 59.06 67 GLY B N 1
ATOM 1522 C CA . GLY B 1 67 ? -9.82 4.957 -7.441 1 59.06 67 GLY B CA 1
ATOM 1523 C C . GLY B 1 67 ? -11.289 4.633 -7.625 1 59.06 67 GLY B C 1
ATOM 1524 O O . GLY B 1 67 ? -11.688 4.117 -8.672 1 59.06 67 GLY B O 1
ATOM 1525 N N . SER B 1 68 ? -11.992 4.715 -6.598 1 61.78 68 SER B N 1
ATOM 1526 C CA . SER B 1 68 ? -13.414 4.43 -6.742 1 61.78 68 SER B CA 1
ATOM 1527 C C . SER B 1 68 ? -14.234 5.715 -6.809 1 61.78 68 SER B C 1
ATOM 1529 O O . SER B 1 68 ? -13.695 6.781 -7.113 1 61.78 68 SER B O 1
ATOM 1531 N N . LYS B 1 69 ? -15.586 5.652 -5.996 1 52.69 69 LYS B N 1
ATOM 1532 C CA . LYS B 1 69 ? -16.562 6.75 -5.988 1 52.69 69 LYS B CA 1
ATOM 1533 C C . LYS B 1 69 ? -16.016 7.949 -5.211 1 52.69 69 LYS B C 1
ATOM 1535 O O . LYS B 1 69 ? -15.57 7.809 -4.074 1 52.69 69 LYS B O 1
ATOM 1540 N N . ALA B 1 70 ? -15.453 8.883 -5.961 1 53.06 70 ALA B N 1
ATOM 1541 C CA . ALA B 1 70 ? -15.094 10.141 -5.312 1 53.06 70 ALA B CA 1
ATOM 1542 C C . ALA B 1 70 ? -16.328 10.859 -4.777 1 53.06 70 ALA B C 1
ATOM 1544 O O . ALA B 1 70 ? -17.344 10.969 -5.477 1 53.06 70 ALA B O 1
ATOM 1545 N N . TRP B 1 71 ? -16.5 10.836 -3.445 1 52.56 71 TRP B N 1
ATOM 1546 C CA . TRP B 1 71 ? -17.656 11.523 -2.873 1 52.56 71 TRP B CA 1
ATOM 1547 C C . TRP B 1 71 ? -17.484 13.039 -2.971 1 52.56 71 TRP B C 1
ATOM 1549 O O . TRP B 1 71 ? -16.359 13.547 -2.871 1 52.56 71 TRP B O 1
ATOM 1559 N N . LYS B 1 72 ? -18.328 13.641 -3.58 1 51.59 72 LYS B N 1
ATOM 1560 C CA . LYS B 1 72 ? -18.516 15.094 -3.641 1 51.59 72 LYS B CA 1
ATOM 1561 C C . LYS B 1 72 ? -18.938 15.648 -2.283 1 51.59 72 LYS B C 1
ATOM 1563 O O . LYS B 1 72 ? -19.812 15.086 -1.621 1 51.59 72 LYS B O 1
ATOM 1568 N N . GLY B 1 73 ? -18.125 16.391 -1.65 1 54.62 73 GLY B N 1
ATOM 1569 C CA . GLY B 1 73 ? -18.656 17.531 -0.928 1 54.62 73 GLY B CA 1
ATOM 1570 C C . GLY B 1 73 ? -18.125 17.656 0.484 1 54.62 73 GLY B C 1
ATOM 1571 O O . GLY B 1 73 ? -18.016 18.766 1.021 1 54.62 73 GLY B O 1
ATOM 1572 N N . ASN B 1 74 ? -18.219 16.531 1.296 1 51.41 74 ASN B N 1
ATOM 1573 C CA . ASN B 1 74 ? -18.047 16.953 2.682 1 51.41 74 ASN B CA 1
ATOM 1574 C C . ASN B 1 74 ? -16.562 17.031 3.057 1 51.41 74 ASN B C 1
ATOM 1576 O O . ASN B 1 74 ? -15.906 16 3.229 1 51.41 74 ASN B O 1
ATOM 1580 N N . ILE B 1 75 ? -16 18.188 2.832 1 58.78 75 ILE B N 1
ATOM 1581 C CA . ILE B 1 75 ? -14.602 18.453 3.141 1 58.78 75 ILE B CA 1
ATOM 1582 C C . ILE B 1 75 ? -14.5 19.266 4.434 1 58.78 75 ILE B C 1
ATOM 1584 O O . ILE B 1 75 ? -15.219 20.25 4.617 1 58.78 75 ILE B O 1
ATOM 1588 N N . GLY B 1 76 ? -13.898 18.547 5.406 1 56.75 76 GLY B N 1
ATOM 1589 C CA . GLY B 1 76 ? -13.602 19.344 6.59 1 56.75 76 GLY B CA 1
ATOM 1590 C C . GLY B 1 76 ? -12.719 20.531 6.305 1 56.75 76 GLY B C 1
ATOM 1591 O O . GLY B 1 76 ? -12.352 20.781 5.152 1 56.75 76 GLY B O 1
ATOM 1592 N N . LYS B 1 77 ? -12.633 21.406 7.312 1 57.44 77 LYS B N 1
ATOM 1593 C CA . LYS B 1 77 ? -11.82 22.625 7.195 1 57.44 77 LYS B CA 1
ATOM 1594 C C . LYS B 1 77 ? -10.359 22.281 6.902 1 57.44 77 LYS B C 1
ATOM 1596 O O . LYS B 1 77 ? -9.805 21.344 7.48 1 57.44 77 LYS B O 1
ATOM 1601 N N . PHE B 1 78 ? -9.828 22.906 5.754 1 59.47 78 PHE B N 1
ATOM 1602 C CA . PHE B 1 78 ? -8.422 22.797 5.398 1 59.47 78 PHE B CA 1
ATOM 1603 C C . PHE B 1 78 ? -7.551 23.547 6.402 1 59.47 78 PHE B C 1
ATOM 1605 O O . PHE B 1 78 ? -7.562 24.781 6.445 1 59.47 78 PHE B O 1
ATOM 1612 N N . LEU B 1 79 ? -7.418 23.047 7.562 1 57.62 79 LEU B N 1
ATOM 1613 C CA . LEU B 1 79 ? -6.461 23.703 8.453 1 57.62 79 LEU B CA 1
ATOM 1614 C C . LEU B 1 79 ? -5.113 22.984 8.406 1 57.62 79 LEU B C 1
ATOM 1616 O O . LEU B 1 79 ? -5.039 21.812 8.031 1 57.62 79 LEU B O 1
ATOM 1620 N N . ASP B 1 80 ? -4.094 23.875 8.562 1 64.25 80 ASP B N 1
ATOM 1621 C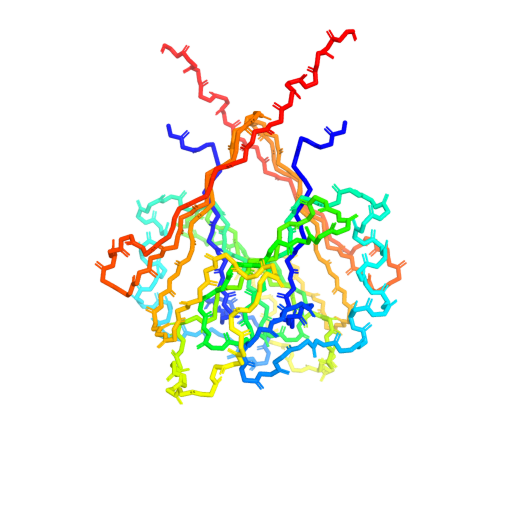 CA . ASP B 1 80 ? -2.857 23.219 8.961 1 64.25 80 ASP B CA 1
ATOM 1622 C C . ASP B 1 80 ? -3.133 22.125 9.992 1 64.25 80 ASP B C 1
ATOM 1624 O O . ASP B 1 80 ? -4.004 22.281 10.852 1 64.25 80 ASP B O 1
ATOM 1628 N N . PRO B 1 81 ? -2.752 21 9.367 1 76.56 81 PRO B N 1
ATOM 1629 C CA . PRO B 1 81 ? -1.581 20.469 8.656 1 76.56 81 PRO B CA 1
ATOM 1630 C C . PRO B 1 81 ? -1.945 19.766 7.348 1 76.56 81 PRO B C 1
ATOM 1632 O O . PRO B 1 81 ? -1.14 19.016 6.801 1 76.56 81 PRO B O 1
ATOM 1635 N N . VAL B 1 82 ? -3.053 20.25 6.793 1 83.88 82 VAL B N 1
ATOM 1636 C CA . VAL B 1 82 ? -3.439 19.641 5.523 1 83.88 82 VAL B CA 1
ATOM 1637 C C . VAL B 1 82 ? -2.711 20.328 4.375 1 83.88 82 VAL B C 1
ATOM 1639 O O . VAL B 1 82 ? -2.881 21.531 4.156 1 83.88 82 VAL B O 1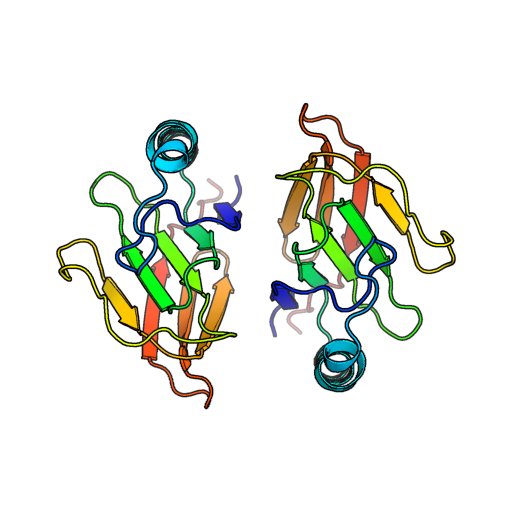
ATOM 1642 N N . LYS B 1 83 ? -1.952 19.594 3.584 1 90.12 83 LYS B N 1
ATOM 1643 C CA . LYS B 1 83 ? -1.151 20.141 2.496 1 90.12 83 LYS B CA 1
ATOM 1644 C C . LYS B 1 83 ? -1.854 19.969 1.152 1 90.12 83 LYS B C 1
ATOM 1646 O O . LYS B 1 83 ? -1.545 20.672 0.189 1 90.12 83 LYS B O 1
ATOM 1651 N N . PHE B 1 84 ? -2.674 19.094 1.104 1 92 84 PHE B N 1
ATOM 1652 C CA . PHE B 1 84 ? -3.328 18.797 -0.165 1 92 84 PHE B CA 1
ATOM 1653 C C . PHE B 1 84 ? -4.582 17.953 0.052 1 92 84 PHE B C 1
ATOM 1655 O O . PHE B 1 84 ? -4.586 17.047 0.879 1 92 84 PHE B O 1
ATOM 1662 N N . TYR B 1 85 ? -5.633 18.281 -0.678 1 90.56 85 TYR B N 1
ATOM 1663 C CA . TYR B 1 85 ? -6.879 17.516 -0.688 1 90.56 85 TYR B CA 1
ATOM 1664 C C . TYR B 1 85 ? -7.543 17.578 -2.059 1 90.56 85 TYR B C 1
ATOM 1666 O O . TYR B 1 85 ? -7.621 18.641 -2.674 1 90.56 85 TYR B O 1
ATOM 1674 N N . TYR B 1 86 ? -7.969 16.469 -2.506 1 88.81 86 TYR B N 1
ATOM 1675 C CA . TYR B 1 86 ? -8.648 16.359 -3.793 1 88.81 86 TYR B CA 1
ATOM 1676 C C . TYR B 1 86 ? -9.766 15.32 -3.738 1 88.81 86 TYR B C 1
ATOM 1678 O O . TYR B 1 86 ? -9.508 14.141 -3.494 1 88.81 86 TYR B O 1
ATOM 1686 N N . ASP B 1 87 ? -10.953 15.797 -3.988 1 86.38 87 ASP B N 1
ATOM 1687 C CA . ASP B 1 87 ? -12.141 14.938 -3.979 1 86.38 87 ASP B CA 1
ATOM 1688 C C . ASP B 1 87 ? -12.469 14.438 -5.383 1 86.38 87 ASP B C 1
ATOM 1690 O O . ASP B 1 87 ? -13.438 14.883 -5.996 1 86.38 87 ASP B O 1
ATOM 1694 N N . GLY B 1 88 ? -11.758 13.562 -5.883 1 84.56 88 GLY B N 1
ATOM 1695 C CA . GLY B 1 88 ? -11.898 12.977 -7.207 1 84.56 88 GLY B CA 1
ATOM 1696 C C . GLY B 1 88 ? -11.07 11.719 -7.391 1 84.56 88 GLY B C 1
ATOM 1697 O O . GLY B 1 88 ? -10.32 11.328 -6.496 1 84.56 88 GLY B O 1
ATOM 1698 N N . GLN B 1 89 ? -11.273 11.164 -8.539 1 87.38 89 GLN B N 1
ATOM 1699 C CA . GLN B 1 89 ? -10.531 9.945 -8.852 1 87.38 89 GLN B CA 1
ATOM 1700 C C . GLN B 1 89 ? -9.086 10.258 -9.211 1 87.38 89 GLN B C 1
ATOM 1702 O O . GLN B 1 89 ? -8.812 11.25 -9.898 1 87.38 89 GLN B O 1
ATOM 1707 N N . GLY B 1 90 ? -8.195 9.453 -8.688 1 91.12 90 GLY B N 1
ATOM 1708 C CA . GLY B 1 90 ? -6.777 9.633 -8.969 1 91.12 90 GLY B CA 1
ATOM 1709 C C . GLY B 1 90 ? -5.898 8.578 -8.32 1 91.12 90 GLY B C 1
ATOM 1710 O O . GLY B 1 90 ? -6.387 7.523 -7.914 1 91.12 90 GLY B O 1
ATOM 1711 N N . PHE B 1 91 ? -4.586 8.844 -8.422 1 92.75 91 PHE B N 1
ATOM 1712 C CA . PHE B 1 91 ? -3.611 7.918 -7.855 1 92.75 91 PHE B CA 1
ATOM 1713 C C . PHE B 1 91 ? -2.348 8.664 -7.434 1 92.75 91 PHE B C 1
ATOM 1715 O O . PHE B 1 91 ? -2.25 9.875 -7.609 1 92.75 91 PHE B O 1
ATOM 1722 N N . MET B 1 92 ? -1.492 7.902 -6.734 1 95.5 92 MET B N 1
ATOM 1723 C CA . MET B 1 92 ? -0.251 8.484 -6.23 1 95.5 92 MET B CA 1
ATOM 1724 C C . MET B 1 92 ? 0.954 7.656 -6.676 1 95.5 92 MET B C 1
ATOM 1726 O O . MET B 1 92 ? 0.881 6.43 -6.742 1 95.5 92 MET B O 1
ATOM 1730 N N . SER B 1 93 ? 2.018 8.352 -6.996 1 95.88 93 SER B N 1
ATOM 1731 C CA . SER B 1 93 ? 3.295 7.691 -7.234 1 95.88 93 SER B CA 1
ATOM 1732 C C . SER B 1 93 ? 4.332 8.094 -6.195 1 95.88 93 SER B C 1
ATOM 1734 O O . SER B 1 93 ? 4.34 9.242 -5.73 1 95.88 93 SER B O 1
ATOM 1736 N N . VAL B 1 94 ? 5.168 7.105 -5.848 1 95.56 94 VAL B N 1
ATOM 1737 C CA . VAL B 1 94 ? 6.273 7.328 -4.926 1 95.56 94 VAL B CA 1
ATOM 1738 C C . VAL B 1 94 ? 7.574 6.82 -5.543 1 95.56 94 VAL B C 1
ATOM 1740 O O . VAL B 1 94 ? 7.68 5.648 -5.91 1 95.56 94 VAL B O 1
ATOM 1743 N N . GLU B 1 95 ? 8.516 7.738 -5.672 1 95.5 95 GLU B N 1
ATOM 1744 C CA . GLU B 1 95 ? 9.859 7.375 -6.102 1 95.5 95 GLU B CA 1
ATOM 1745 C C . GLU B 1 95 ? 10.867 7.523 -4.965 1 95.5 95 GLU B C 1
ATOM 1747 O O . GLU B 1 95 ? 11.008 8.602 -4.391 1 95.5 95 GLU B O 1
ATOM 1752 N N . LEU B 1 96 ? 11.555 6.438 -4.688 1 93.25 96 LEU B N 1
ATOM 1753 C CA . LEU B 1 96 ? 12.508 6.449 -3.582 1 93.25 96 LEU B CA 1
ATOM 1754 C C . LEU B 1 96 ? 13.93 6.25 -4.09 1 93.25 96 LEU B C 1
ATOM 1756 O O . LEU B 1 96 ? 14.195 5.324 -4.859 1 93.25 96 LEU B O 1
ATOM 1760 N N . LYS B 1 97 ? 14.742 7.156 -3.729 1 90 97 LYS B N 1
ATOM 1761 C CA . LYS B 1 97 ? 16.188 7.012 -3.832 1 90 97 LYS B CA 1
ATOM 1762 C C . LYS B 1 97 ? 16.828 6.945 -2.449 1 90 97 LYS B C 1
ATOM 1764 O O . LYS B 1 97 ? 16.141 6.91 -1.435 1 90 97 LYS B O 1
ATOM 1769 N N . GLN B 1 98 ? 18.125 6.828 -2.48 1 86.5 98 GLN B N 1
ATOM 1770 C CA . GLN B 1 98 ? 18.797 6.656 -1.203 1 86.5 98 GLN B CA 1
ATOM 1771 C C . GLN B 1 98 ? 18.484 7.805 -0.249 1 86.5 98 GLN B C 1
ATOM 1773 O O . GLN B 1 98 ? 18.203 7.578 0.932 1 86.5 98 GLN B O 1
ATOM 1778 N N . ALA B 1 99 ? 18.484 9.023 -0.767 1 90.06 99 ALA B N 1
ATOM 1779 C CA . ALA B 1 99 ? 18.328 10.148 0.143 1 90.06 99 ALA B CA 1
ATOM 1780 C C . ALA B 1 99 ? 17.141 11.031 -0.278 1 90.06 99 ALA B C 1
ATOM 1782 O O . ALA B 1 99 ? 16.922 12.102 0.299 1 90.06 99 ALA B O 1
ATOM 1783 N N . GLU B 1 100 ? 16.406 10.547 -1.249 1 93 100 GLU B N 1
ATOM 1784 C CA . GLU B 1 100 ? 15.328 11.391 -1.759 1 93 100 GLU B CA 1
ATOM 1785 C C . GLU B 1 100 ? 14.062 10.578 -2.012 1 93 100 GLU B C 1
ATOM 1787 O O . GLU B 1 100 ? 14.133 9.438 -2.486 1 93 100 GLU B O 1
ATOM 1792 N N . ALA B 1 101 ? 12.969 11.227 -1.669 1 94.31 101 ALA B N 1
ATOM 1793 C CA . ALA B 1 101 ? 11.656 10.68 -2.012 1 94.31 101 ALA B CA 1
ATOM 1794 C C . ALA B 1 101 ? 10.812 11.711 -2.754 1 94.31 101 ALA B C 1
ATOM 1796 O O . ALA B 1 101 ? 10.719 12.867 -2.334 1 94.31 101 ALA B O 1
ATOM 1797 N N . LYS B 1 102 ? 10.297 11.25 -3.875 1 96.62 102 LYS B N 1
ATOM 1798 C CA . LYS B 1 102 ? 9.375 12.086 -4.645 1 96.62 102 LYS B CA 1
ATOM 1799 C C . LYS B 1 102 ? 7.969 11.492 -4.652 1 96.62 102 LYS B C 1
ATOM 1801 O O . LYS B 1 102 ? 7.77 10.352 -5.078 1 96.62 102 LYS B O 1
ATOM 1806 N N . ILE B 1 103 ? 7.035 12.281 -4.156 1 96.94 103 ILE B N 1
ATOM 1807 C CA . ILE B 1 103 ? 5.641 11.867 -4.109 1 96.94 103 ILE B CA 1
ATOM 1808 C C . ILE B 1 103 ? 4.809 12.75 -5.039 1 96.94 103 ILE B C 1
ATOM 1810 O O . ILE B 1 103 ? 4.875 13.984 -4.957 1 96.94 103 ILE B O 1
ATOM 1814 N N . VAL B 1 104 ? 4.074 12.109 -5.922 1 97.19 104 VAL B N 1
ATOM 1815 C CA . VAL B 1 104 ? 3.256 12.867 -6.859 1 97.19 104 VAL B CA 1
ATOM 1816 C C . VAL B 1 104 ? 1.834 12.305 -6.871 1 97.19 104 VAL B C 1
ATOM 1818 O O . VAL B 1 104 ? 1.636 11.094 -6.969 1 97.19 104 VAL B O 1
ATOM 1821 N N . PHE B 1 105 ? 0.875 13.203 -6.707 1 96.31 105 PHE B N 1
ATOM 1822 C CA . PHE B 1 105 ? -0.537 12.867 -6.844 1 96.31 105 PHE B CA 1
ATOM 1823 C C . PHE B 1 105 ? -1.052 13.242 -8.227 1 96.31 105 PHE B C 1
ATOM 1825 O O . PHE B 1 105 ? -0.773 14.336 -8.727 1 96.31 105 PHE B O 1
ATOM 1832 N N . TYR B 1 106 ? -1.843 12.328 -8.766 1 95.38 106 TYR B N 1
ATOM 1833 C CA . TYR B 1 106 ? -2.4 12.516 -10.102 1 95.38 106 TYR B CA 1
ATOM 1834 C C . TYR B 1 106 ? -3.918 12.391 -10.078 1 95.38 106 TYR B C 1
ATOM 1836 O O . TYR B 1 106 ? -4.477 11.656 -9.266 1 95.38 106 TYR B O 1
ATOM 1844 N N . ASP B 1 107 ? -4.508 13.086 -11.039 1 92.56 107 ASP B N 1
ATOM 1845 C CA . ASP B 1 107 ? -5.906 12.742 -11.281 1 92.56 107 ASP B CA 1
ATOM 1846 C C . ASP B 1 107 ? -6.02 11.562 -12.242 1 92.56 107 ASP B C 1
ATOM 1848 O O . ASP B 1 107 ? -5.016 10.953 -12.609 1 92.56 107 ASP B O 1
ATOM 1852 N N . ILE B 1 108 ? -7.219 11.258 -12.562 1 88.5 108 ILE B N 1
ATOM 1853 C CA . ILE B 1 108 ? -7.477 10.039 -13.32 1 88.5 108 ILE B CA 1
ATOM 1854 C C . ILE B 1 108 ? -6.926 10.18 -14.734 1 88.5 108 ILE B C 1
ATOM 1856 O O . ILE B 1 108 ? -6.719 9.188 -15.43 1 88.5 108 ILE B O 1
ATOM 1860 N N . PHE B 1 109 ? -6.633 11.375 -15.172 1 91.25 109 PHE B N 1
ATOM 1861 C CA . PHE B 1 109 ? -6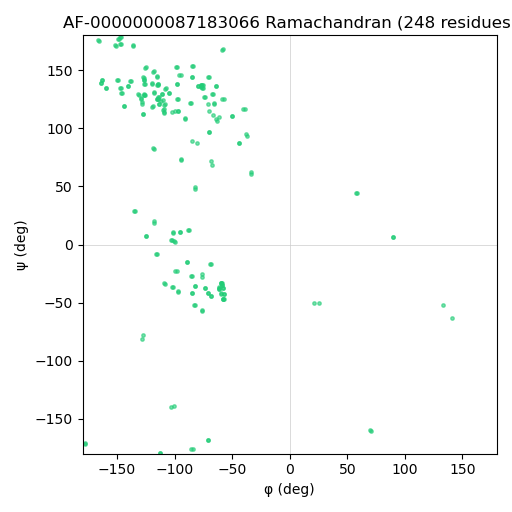.168 11.625 -16.531 1 91.25 109 PHE B CA 1
ATOM 1862 C C . PHE B 1 109 ? -4.656 11.797 -16.562 1 91.25 109 PHE B C 1
ATOM 1864 O O . PHE B 1 109 ? -4.078 12.055 -17.625 1 91.25 109 PHE B O 1
ATOM 1871 N N . GLY B 1 110 ? -4.086 11.648 -15.477 1 93.56 110 GLY B N 1
ATOM 1872 C CA . GLY B 1 110 ? -2.635 11.703 -15.43 1 93.56 110 GLY B CA 1
ATOM 1873 C C . GLY B 1 110 ? -2.098 13.102 -15.195 1 93.56 110 GLY B C 1
ATOM 1874 O O . GLY B 1 110 ? -0.892 13.336 -15.305 1 93.56 110 GLY B O 1
ATOM 1875 N N . LYS B 1 111 ? -2.99 13.953 -14.945 1 95.5 111 LYS B N 1
ATOM 1876 C CA . LYS B 1 111 ? -2.553 15.305 -14.609 1 95.5 111 LYS B CA 1
ATOM 1877 C C . LYS B 1 111 ? -2.033 15.375 -13.172 1 95.5 111 LYS B C 1
ATOM 1879 O O . LYS B 1 111 ? -2.668 14.859 -12.25 1 95.5 111 LYS B O 1
ATOM 1884 N N . VAL B 1 112 ? -0.88 16.125 -13.039 1 96.94 112 VAL B N 1
ATOM 1885 C CA . VAL B 1 112 ? -0.298 16.266 -11.711 1 96.94 112 VAL B CA 1
ATOM 1886 C C . VAL B 1 112 ? -1.148 17.234 -10.875 1 96.94 112 VAL B C 1
ATOM 1888 O O . VAL B 1 112 ? -1.43 18.359 -11.297 1 96.94 112 VAL B O 1
ATOM 1891 N N . LEU B 1 113 ? -1.558 16.781 -9.695 1 95.5 113 LEU B N 1
ATOM 1892 C CA . LEU B 1 113 ? -2.375 17.578 -8.797 1 95.5 113 LEU B CA 1
ATOM 1893 C C . LEU B 1 113 ? -1.53 18.172 -7.676 1 95.5 113 LEU B C 1
ATOM 1895 O O . LEU B 1 113 ? -1.82 19.266 -7.18 1 95.5 113 LEU B O 1
ATOM 1899 N N . HIS B 1 114 ? -0.588 17.406 -7.242 1 95.81 114 HIS B N 1
ATOM 1900 C CA . HIS B 1 114 ? 0.228 17.766 -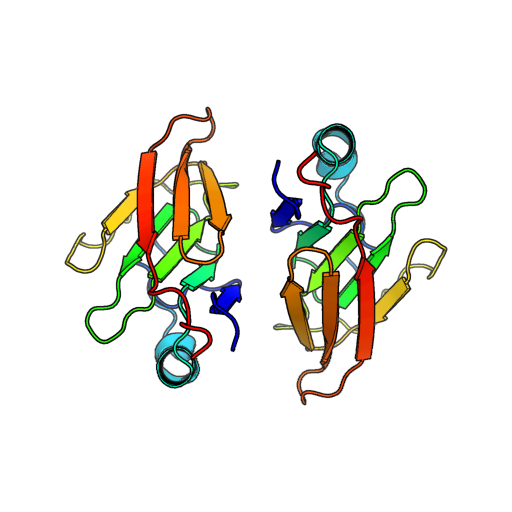6.09 1 95.81 114 HIS B CA 1
ATOM 1901 C C . HIS B 1 114 ? 1.546 17 -6.086 1 95.81 114 HIS B C 1
ATOM 1903 O O . HIS B 1 114 ? 1.581 15.82 -6.422 1 95.81 114 HIS B O 1
ATOM 1909 N N . ASN B 1 115 ? 2.619 17.672 -5.832 1 96.31 115 ASN B N 1
ATOM 1910 C CA . ASN B 1 115 ? 3.928 17.047 -5.68 1 96.31 115 ASN B CA 1
ATOM 1911 C C . ASN B 1 115 ? 4.598 17.453 -4.371 1 96.31 115 ASN B C 1
ATOM 1913 O O . ASN B 1 115 ? 4.445 18.578 -3.918 1 96.31 115 ASN B O 1
ATOM 1917 N N . PHE B 1 116 ? 5.305 16.484 -3.834 1 94.56 116 PHE B N 1
ATOM 1918 C CA . PHE B 1 116 ? 6.016 16.688 -2.576 1 94.56 116 PHE B CA 1
ATOM 1919 C C . PHE B 1 116 ? 7.312 15.891 -2.549 1 94.56 116 PHE B C 1
ATOM 1921 O O . PHE B 1 116 ? 7.316 14.688 -2.822 1 94.56 116 PHE B O 1
ATOM 1928 N N . ASP B 1 117 ? 8.367 16.656 -2.174 1 94.56 117 ASP B N 1
ATOM 1929 C CA . ASP B 1 117 ? 9.672 16.016 -2.115 1 94.56 117 ASP B CA 1
ATOM 1930 C C . ASP B 1 117 ? 10.203 15.969 -0.682 1 94.56 117 ASP B C 1
ATOM 1932 O O . ASP B 1 117 ? 10.047 16.938 0.07 1 94.56 117 ASP B O 1
ATOM 1936 N N . LEU B 1 118 ? 10.773 14.836 -0.37 1 92.06 118 LEU B N 1
ATOM 1937 C CA . LEU B 1 118 ? 11.445 14.656 0.913 1 92.06 118 LEU B CA 1
ATOM 1938 C C . LEU B 1 118 ? 12.922 14.328 0.714 1 92.06 118 LEU B C 1
ATOM 1940 O O . LEU B 1 118 ? 13.281 13.602 -0.21 1 92.06 118 LEU B O 1
ATOM 1944 N N . SER B 1 119 ? 13.711 14.914 1.526 1 90.56 119 SER B N 1
ATOM 1945 C CA . SER B 1 119 ? 15.133 14.602 1.499 1 90.56 119 SER B CA 1
ATOM 1946 C C . SER B 1 119 ? 15.641 14.203 2.883 1 90.56 119 SER B C 1
ATOM 1948 O O . SER B 1 119 ? 15.172 14.727 3.895 1 90.56 119 SER B O 1
ATOM 1950 N N . LYS B 1 120 ? 16.484 13.148 2.865 1 85.25 120 LYS B N 1
ATOM 1951 C CA . LYS B 1 120 ? 17.156 12.75 4.09 1 85.25 120 LYS B CA 1
ATOM 1952 C C . LYS B 1 120 ? 18.672 12.875 3.939 1 85.25 120 LYS B C 1
ATOM 1954 O O . LYS B 1 120 ? 19.203 12.859 2.822 1 85.25 120 LYS B O 1
ATOM 1959 N N . GLU B 1 121 ? 19.344 13.172 5.047 1 75.31 121 GLU B N 1
ATOM 1960 C CA . GLU B 1 121 ? 20.812 13.156 5.016 1 75.31 121 GLU B CA 1
ATOM 1961 C C . GLU B 1 121 ? 21.344 11.742 4.777 1 75.31 121 GLU B C 1
ATOM 1963 O O . GLU B 1 121 ? 20.844 10.781 5.371 1 75.31 121 GLU B O 1
ATOM 1968 N N . PRO B 1 122 ? 22.094 11.625 3.695 1 61.41 122 PRO B N 1
ATOM 1969 C CA . PRO B 1 122 ? 22.641 10.289 3.438 1 61.41 122 PRO B CA 1
ATOM 1970 C C . PRO B 1 122 ? 23.328 9.688 4.656 1 61.41 122 PRO B C 1
ATOM 1972 O O . PRO B 1 122 ? 23.906 10.414 5.469 1 61.41 122 PRO B O 1
ATOM 1975 N N . TYR B 1 123 ? 22.734 8.648 5.254 1 55.66 123 TYR B N 1
ATOM 1976 C CA . TYR B 1 123 ? 23.531 8.047 6.316 1 55.66 123 TYR B CA 1
ATOM 1977 C C . TYR B 1 123 ? 25.016 8.047 5.949 1 55.66 123 TYR B C 1
ATOM 1979 O O . TYR B 1 123 ? 25.391 7.652 4.844 1 55.66 123 TYR B O 1
ATOM 1987 N N . SER B 1 124 ? 25.734 9.023 6.348 1 42.09 124 SER B N 1
ATOM 1988 C CA . SER B 1 124 ? 27.203 8.953 6.246 1 42.09 124 SER B CA 1
ATOM 1989 C C . SER B 1 124 ? 27.719 7.598 6.699 1 42.09 124 SER B C 1
ATOM 1991 O O . SER B 1 124 ? 27.281 7.062 7.719 1 42.09 124 SER B O 1
ATOM 1993 N N . ASN B 1 125 ? 27.781 6.672 5.875 1 37.91 125 ASN B N 1
ATOM 1994 C CA . ASN B 1 125 ? 28.766 5.699 6.352 1 37.91 125 ASN B CA 1
ATOM 1995 C C . ASN B 1 125 ? 29.906 6.379 7.105 1 37.91 125 ASN B C 1
ATOM 1997 O O . ASN B 1 125 ? 30.688 7.121 6.516 1 37.91 125 ASN B O 1
ATOM 2001 N N . LEU B 1 126 ? 29.609 7.086 8.227 1 28.38 126 LEU B N 1
ATOM 2002 C CA . LEU B 1 126 ? 30.828 7.133 9.016 1 28.38 126 LEU B CA 1
ATOM 2003 C C . LEU B 1 126 ? 31.297 5.727 9.375 1 28.38 126 LEU B C 1
ATOM 2005 O O . LEU B 1 126 ? 30.484 4.855 9.68 1 28.38 126 LEU B O 1
#

Secondary structure (DSSP, 8-state):
--S--EEE-SS-SS-SSSS---HHHHHHTHHHHHHTT--EEEE-SSSSEEEEE-SSSS-EEEEE-TTS----S------TTEEEEE-SSEEEEEEE-SSEEEEEEEETTS-EEEEEEEE-------/--S--EEE-SS-SS-SSSS---HHHHHHTHHHHHHTT--EEEE-SSSSEEEEE-SSSS-EEEEE-TTS----S------TTEEEEE-SSEEEEEEE-SSEEEEEEEETTS-EEEEEEEE-------

Radius of gyration: 18.29 Å; Cα contacts (8 Å, |Δi|>4): 570; chains: 2; bounding box: 50×49×40 Å

Foldseek 3Di:
DALAAEAEDADFCADQAPVGHDPCCVVPVVVVCQVVQHQEYEYENGQWWWWFADPVHNYIYTYQHVQDDQDPDDGHDPDPRTDDIGRHHWGKDWDDDQFKIKIFIAHPVRHTDDIDMGGHDRPPPD/DALAAEAEDADFCADQAPVGHDPCCVVPVVVVCQVVQHQEYEYENGQWWWWFADPVHNYIYTYQHVQDDQDPDRGHDPDPRTDDIGRHHWGKDWDDDQFKIKIFIAHPVRHTDDIDMGGHDRPPPD